Protein AF-A4JFM6-F1 (afdb_monomer)

Nearest PDB structures (foldseek):
  2ao9-assembly1_F  TM=6.126E-01  e=5.058E-01  Bacillus cereus ATCC 14579
  7xy5-assembly1_A  TM=4.234E-01  e=2.394E+00  Vibrio cholerae

Foldseek 3Di:
DDDDDPDDPPVVVVVVVVVVVVVVVVVVVVVVVVVVVVVVVVVVVVVLVVVLVLLLVVVVVVDDLVVSCVVVVHDSVVSVVSCVVDPVSVVSNVVSVVVVVPVPDPPVVPPPPDPDDDVVVVVVVLVVVLLVQLLVCLLLLDDLCVSCVVSVHDSVVLVVCCVVDVSSVVSNVNSVVVVVVVDDRPPDDDPDDDDDD

Sequence (197 aa):
MLGEGRSRRETALAAGVTLSLLDSAIVRDESLQAAARAGAERQTAERAQKRRAAIIDLVDAGLNIAEIAVRLDRQVSTIERWIADDRTLRAALRARHAKTTATGSRVERPPRRAPSGPKVDRVRALREACQSAAAEFLRQGLTRAQTARRVGVTPGTICKWIAERQDLRDAEIAGRALDSAGVPPPLGTSASGARRL

Radius of gyration: 41.44 Å; Cα contacts (8 Å, |Δi|>4): 93; chains: 1; bounding box: 119×41×104 Å

Secondary structure (DSSP, 8-state):
------SSSSSHHHHHHHHHHHHHHHHHHHHHHHHHHHHHHHHHHHHHHHHHHHHHHHHHTT--HHHHHHHTT--HHHHHHHHHH-HHHHHHHHHHHHHHHHHS------SS-----HHHHHHHHHHHHHHHHHHHHHHTT--HHHHHHHHTS-HHHHHHHHHH-HHHHHHHHHHHHHHHTT---------------

pLDDT: mean 74.72, std 17.95, range [39.91, 96.38]

Solvent-accessible surface area (backbone atoms only — not comparable to full-atom values): 11483 Å² total; per-residue (Å²): 144,85,90,83,89,85,89,79,75,75,72,62,63,64,58,58,56,53,54,57,53,51,56,55,48,53,56,50,50,54,52,51,52,50,51,51,50,53,49,52,51,49,53,54,50,51,52,48,50,54,52,50,52,57,51,51,56,42,47,73,73,65,51,51,68,64,56,49,17,63,75,68,75,46,57,50,70,56,52,53,48,53,37,68,77,28,71,65,54,46,48,52,54,49,51,47,53,50,46,52,61,62,68,41,62,86,63,66,77,62,75,76,74,67,83,67,62,77,69,53,55,51,56,49,51,53,51,51,52,44,48,53,53,41,29,52,36,16,46,66,39,44,50,63,63,56,33,13,61,76,63,71,50,54,47,66,56,48,54,50,47,40,73,76,31,68,70,40,40,54,18,41,54,51,4,51,56,43,51,74,68,69,57,76,68,84,84,77,69,87,84,73,82,84,88,76,134

Structure (mmCIF, N/CA/C/O backbone):
data_AF-A4JFM6-F1
#
_entry.id   AF-A4JFM6-F1
#
loop_
_atom_site.group_PDB
_atom_site.id
_atom_site.type_symbol
_atom_site.label_atom_id
_atom_site.label_alt_id
_atom_site.label_comp_id
_atom_site.label_asym_id
_atom_site.label_entity_id
_atom_site.label_seq_id
_atom_site.pdbx_PDB_ins_code
_atom_site.Cartn_x
_atom_site.Cartn_y
_atom_site.Cartn_z
_atom_site.occupancy
_atom_site.B_iso_or_equiv
_atom_site.auth_seq_id
_atom_site.auth_comp_id
_atom_site.auth_asym_id
_atom_site.auth_atom_id
_atom_site.pdbx_PDB_model_num
ATOM 1 N N . MET A 1 1 ? 89.021 18.202 -55.359 1.00 39.91 1 MET A N 1
ATOM 2 C CA . MET A 1 1 ? 88.034 18.636 -54.350 1.00 39.91 1 MET A CA 1
ATOM 3 C C . MET A 1 1 ? 86.640 18.267 -54.835 1.00 39.91 1 MET A C 1
ATOM 5 O O . MET A 1 1 ? 86.068 19.003 -55.621 1.00 39.91 1 MET A O 1
ATOM 9 N N . LEU A 1 2 ? 86.141 17.095 -54.446 1.00 45.06 2 LEU A N 1
ATOM 10 C CA . LEU A 1 2 ? 84.773 16.629 -54.697 1.00 45.06 2 LEU A CA 1
ATOM 11 C C . LEU A 1 2 ? 84.398 15.714 -53.527 1.00 45.06 2 LEU A C 1
ATOM 13 O O . LEU A 1 2 ? 85.195 14.835 -53.205 1.00 45.06 2 LEU A O 1
ATOM 17 N N . GLY A 1 3 ? 83.220 15.893 -52.921 1.00 42.53 3 GLY A N 1
ATOM 18 C CA . GLY A 1 3 ? 82.656 14.859 -52.048 1.00 42.53 3 GLY A CA 1
ATOM 19 C C . GLY A 1 3 ? 81.844 15.306 -50.833 1.00 42.53 3 GLY A C 1
ATOM 20 O O . GLY A 1 3 ? 82.023 14.727 -49.771 1.00 42.53 3 GLY A O 1
ATOM 21 N N . GLU A 1 4 ? 80.919 16.256 -50.965 1.00 54.19 4 GLU A N 1
ATOM 22 C CA . GLU A 1 4 ? 79.784 16.361 -50.036 1.00 54.19 4 GLU A CA 1
ATOM 23 C C . GLU A 1 4 ? 78.481 16.164 -50.816 1.00 54.19 4 GLU A C 1
ATOM 25 O O . GLU A 1 4 ? 78.343 16.675 -51.926 1.00 54.19 4 GLU A O 1
ATOM 30 N N . GLY A 1 5 ? 77.515 15.437 -50.241 1.00 54.81 5 GLY A N 1
ATOM 31 C CA . GLY A 1 5 ? 76.124 15.553 -50.695 1.00 54.81 5 GLY A CA 1
ATOM 32 C C . GLY A 1 5 ? 75.270 14.289 -50.798 1.00 54.81 5 GLY A C 1
ATOM 33 O O . GLY A 1 5 ? 74.320 14.294 -51.575 1.00 54.81 5 GLY A O 1
ATOM 34 N N . ARG A 1 6 ? 75.526 13.212 -50.046 1.00 53.41 6 ARG A N 1
ATOM 35 C CA . ARG A 1 6 ? 74.565 12.091 -49.954 1.00 53.41 6 ARG A CA 1
ATOM 36 C C . ARG A 1 6 ? 74.504 11.489 -48.554 1.00 53.41 6 ARG A C 1
ATOM 38 O O . ARG A 1 6 ? 75.070 10.430 -48.349 1.00 53.41 6 ARG A O 1
ATOM 45 N N . SER A 1 7 ? 73.842 12.141 -47.591 1.00 54.81 7 SER A N 1
ATOM 46 C CA . SER A 1 7 ? 73.368 11.426 -46.384 1.00 54.81 7 SER A CA 1
ATOM 47 C C . SER A 1 7 ? 72.417 12.234 -45.484 1.00 54.81 7 SER A C 1
ATOM 49 O O . SER A 1 7 ? 72.651 12.366 -44.288 1.00 54.81 7 SER A O 1
ATOM 51 N N . ARG A 1 8 ? 71.356 12.858 -46.023 1.00 51.34 8 ARG A N 1
ATOM 52 C CA . ARG A 1 8 ? 70.333 13.521 -45.169 1.00 51.34 8 ARG A CA 1
ATOM 53 C C . ARG A 1 8 ? 68.875 13.389 -45.627 1.00 51.34 8 ARG A C 1
ATOM 55 O O . ARG A 1 8 ? 68.004 13.976 -44.999 1.00 51.34 8 ARG A O 1
ATOM 62 N N . ARG A 1 9 ? 68.574 12.635 -46.693 1.00 47.03 9 ARG A N 1
ATOM 63 C CA . ARG A 1 9 ? 67.185 12.479 -47.183 1.00 47.03 9 ARG A CA 1
ATOM 64 C C . ARG A 1 9 ? 66.513 11.145 -46.841 1.00 47.03 9 ARG A C 1
ATOM 66 O O . ARG A 1 9 ? 65.303 11.058 -46.994 1.00 47.03 9 ARG A O 1
ATOM 73 N N . GLU A 1 10 ? 67.231 10.154 -46.312 1.00 46.84 10 GLU A N 1
ATOM 74 C CA . GLU A 1 10 ? 66.629 8.849 -45.973 1.00 46.84 10 GLU A CA 1
ATOM 75 C C . GLU A 1 10 ? 66.119 8.725 -44.531 1.00 46.84 10 GLU A C 1
ATOM 77 O O . GLU A 1 10 ? 65.278 7.876 -44.255 1.00 46.84 10 GLU A O 1
ATOM 82 N N . THR A 1 11 ? 66.519 9.600 -43.606 1.00 50.53 11 THR A N 1
ATOM 83 C CA . THR A 1 11 ? 66.062 9.521 -42.205 1.00 50.53 11 THR A CA 1
ATOM 84 C C . THR A 1 11 ? 64.741 10.246 -41.929 1.00 50.53 11 THR A C 1
ATOM 86 O O . THR A 1 11 ? 64.124 10.004 -40.896 1.00 50.53 11 THR A O 1
ATOM 89 N N . ALA A 1 12 ? 64.250 11.085 -42.849 1.00 46.56 12 ALA A N 1
ATOM 90 C CA . ALA A 1 12 ? 62.981 11.804 -42.672 1.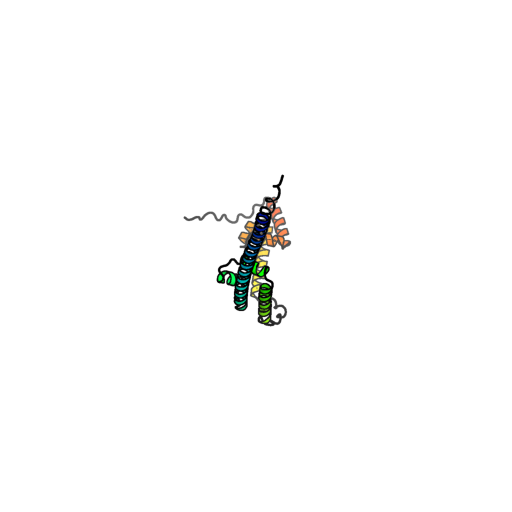00 46.56 12 ALA A CA 1
ATOM 91 C C . ALA A 1 12 ? 61.740 10.985 -43.089 1.00 46.56 12 ALA A C 1
ATOM 93 O O . ALA A 1 12 ? 60.643 11.243 -42.597 1.00 46.56 12 ALA A O 1
ATOM 94 N N . LEU A 1 13 ? 61.895 9.971 -43.949 1.00 49.50 13 LEU A N 1
ATOM 95 C CA . LEU A 1 13 ? 60.782 9.125 -44.406 1.00 49.50 13 LEU A CA 1
ATOM 96 C C . LEU A 1 13 ? 60.411 8.013 -43.409 1.00 49.50 13 LEU A C 1
ATOM 98 O O . LEU A 1 13 ? 59.273 7.557 -43.412 1.00 49.50 13 LEU A O 1
ATOM 102 N N . ALA A 1 14 ? 61.316 7.629 -42.503 1.00 51.91 14 ALA A N 1
ATOM 103 C CA . ALA A 1 14 ? 61.023 6.635 -41.466 1.00 51.91 14 ALA A CA 1
ATOM 104 C C . ALA A 1 14 ? 60.199 7.201 -40.288 1.00 51.91 14 ALA A C 1
ATOM 106 O O . ALA A 1 14 ? 59.444 6.462 -39.662 1.00 51.91 14 ALA A O 1
ATOM 107 N N . ALA A 1 15 ? 60.291 8.507 -40.002 1.00 51.72 15 ALA A N 1
ATOM 108 C CA . ALA A 1 15 ? 59.573 9.145 -38.890 1.00 51.72 15 ALA A CA 1
ATOM 109 C C . ALA A 1 15 ? 58.132 9.578 -39.240 1.00 51.72 15 ALA A C 1
ATOM 111 O O . ALA A 1 15 ? 57.271 9.626 -38.365 1.00 51.72 15 ALA A O 1
ATOM 112 N N . GLY A 1 16 ? 57.841 9.868 -40.516 1.00 48.59 16 GLY A N 1
ATOM 113 C CA . GLY A 1 16 ? 56.483 10.219 -40.964 1.00 48.59 16 GLY A CA 1
ATOM 114 C C . GLY A 1 16 ? 55.531 9.020 -41.051 1.00 48.59 16 GLY A C 1
ATOM 115 O O . GLY A 1 16 ? 54.330 9.158 -40.826 1.00 48.59 16 GLY A O 1
ATOM 116 N N . VAL A 1 17 ? 56.062 7.824 -41.325 1.00 50.81 17 VAL A N 1
ATOM 117 C CA . VAL A 1 17 ? 55.267 6.590 -41.446 1.00 50.81 17 VAL A CA 1
ATOM 118 C C . VAL A 1 17 ? 54.855 6.044 -40.074 1.00 50.81 17 VAL A C 1
ATOM 120 O O . VAL A 1 17 ? 53.752 5.521 -39.928 1.00 50.81 17 VAL A O 1
ATOM 123 N N . THR A 1 18 ? 55.678 6.219 -39.037 1.00 51.75 18 THR A N 1
ATOM 124 C CA . THR A 1 18 ? 55.358 5.741 -37.682 1.00 51.75 18 THR A CA 1
ATOM 125 C C . THR A 1 18 ? 54.292 6.591 -36.984 1.00 51.75 18 THR A C 1
ATOM 127 O O . THR A 1 18 ? 53.435 6.030 -36.305 1.00 51.75 18 THR A O 1
ATOM 130 N N . LEU A 1 19 ? 54.256 7.911 -37.209 1.00 49.66 19 LEU A N 1
ATOM 131 C CA . LEU A 1 19 ? 53.212 8.788 -36.653 1.00 49.66 19 LEU A CA 1
ATOM 132 C C . LEU A 1 19 ? 51.819 8.517 -37.250 1.00 49.66 19 LEU A C 1
ATOM 134 O O . LEU A 1 19 ? 50.838 8.497 -36.514 1.00 49.66 19 LEU A O 1
ATOM 138 N N . SER A 1 20 ? 51.722 8.222 -38.551 1.00 53.72 20 SER A N 1
ATOM 139 C CA . SER A 1 20 ? 50.433 7.925 -39.204 1.00 53.72 20 SER A CA 1
ATOM 140 C C . SER A 1 20 ? 49.845 6.558 -38.795 1.00 53.72 20 SER A C 1
ATOM 142 O O . SER A 1 20 ? 48.625 6.386 -38.723 1.00 53.72 20 SER A O 1
ATOM 144 N N . LEU A 1 21 ? 50.707 5.591 -38.455 1.00 53.09 21 LEU A N 1
ATOM 145 C CA . LEU A 1 21 ? 50.307 4.281 -37.924 1.00 53.09 21 LEU A CA 1
ATOM 146 C C . LEU A 1 21 ? 49.832 4.346 -36.462 1.00 53.09 21 LEU A C 1
ATOM 148 O O . LEU A 1 21 ? 48.896 3.631 -36.106 1.00 53.09 21 LEU A O 1
ATOM 152 N N . LEU A 1 22 ? 50.431 5.210 -35.635 1.00 52.88 22 LEU A N 1
ATOM 153 C CA . LEU A 1 22 ? 50.004 5.446 -34.248 1.00 52.88 22 LEU A CA 1
ATOM 154 C C . LEU A 1 22 ? 48.660 6.187 -34.176 1.00 52.88 22 LEU A C 1
ATOM 156 O O . LEU A 1 22 ? 47.790 5.780 -33.408 1.00 52.88 22 LEU A O 1
ATOM 160 N N . ASP A 1 23 ? 48.442 7.188 -35.030 1.00 53.84 23 ASP A N 1
ATOM 161 C CA . ASP A 1 23 ? 47.166 7.918 -35.108 1.00 53.84 23 ASP A CA 1
ATOM 162 C C . ASP A 1 23 ? 46.020 7.003 -35.597 1.00 53.84 23 ASP A C 1
ATOM 164 O O . ASP A 1 23 ? 44.920 6.981 -35.045 1.00 53.84 23 ASP A O 1
ATOM 168 N N . SER A 1 24 ? 46.316 6.104 -36.546 1.00 56.72 24 SER A N 1
ATOM 169 C CA . SER A 1 24 ? 45.372 5.065 -36.989 1.00 56.72 24 SER A CA 1
ATOM 170 C C . SER A 1 24 ? 45.060 4.010 -35.919 1.00 56.72 24 SER A C 1
ATOM 172 O O . SER A 1 24 ? 43.985 3.409 -35.950 1.00 56.72 24 SER A O 1
ATOM 174 N N . ALA A 1 25 ? 45.982 3.737 -34.991 1.00 58.88 25 ALA A N 1
ATOM 175 C CA . ALA A 1 25 ? 45.767 2.773 -33.912 1.00 58.88 25 ALA A CA 1
ATOM 176 C C . ALA A 1 25 ? 44.893 3.355 -32.788 1.00 58.88 25 ALA A C 1
ATOM 178 O O . ALA A 1 25 ? 44.013 2.657 -32.289 1.00 58.88 25 ALA A O 1
ATOM 179 N N . ILE A 1 26 ? 45.070 4.636 -32.454 1.00 60.69 26 ILE A N 1
ATOM 180 C CA . ILE A 1 26 ? 44.271 5.334 -31.433 1.00 60.69 26 ILE A CA 1
ATOM 181 C C . ILE A 1 26 ? 42.809 5.477 -31.889 1.00 60.69 26 ILE A C 1
ATOM 183 O O . ILE A 1 26 ? 41.894 5.135 -31.142 1.00 60.69 26 ILE A O 1
ATOM 187 N N . VAL A 1 27 ? 42.569 5.854 -33.151 1.00 62.03 27 VAL A N 1
ATOM 188 C CA . VAL A 1 27 ? 41.206 5.946 -33.718 1.00 62.03 27 VAL A CA 1
ATOM 189 C C . VAL A 1 27 ? 40.514 4.571 -33.791 1.00 62.03 27 VAL A C 1
ATOM 191 O O . VAL A 1 27 ? 39.292 4.455 -33.631 1.00 62.03 27 VAL A O 1
ATOM 194 N N . ARG A 1 28 ? 41.277 3.487 -33.997 1.00 61.06 28 ARG A N 1
ATOM 195 C CA . ARG A 1 28 ? 40.745 2.113 -33.949 1.00 61.06 28 ARG A CA 1
ATOM 196 C C . ARG A 1 28 ? 40.378 1.678 -32.530 1.00 61.06 28 ARG A C 1
ATOM 198 O O . ARG A 1 28 ? 39.375 0.993 -32.366 1.00 61.06 28 ARG A O 1
ATOM 205 N N . ASP A 1 29 ? 41.128 2.098 -31.518 1.00 63.72 29 ASP A N 1
ATOM 206 C CA . ASP A 1 29 ? 40.805 1.780 -30.125 1.00 63.72 29 ASP A CA 1
ATOM 207 C C . ASP A 1 29 ? 39.538 2.518 -29.653 1.00 63.72 29 ASP A C 1
ATOM 209 O O . ASP A 1 29 ? 38.623 1.899 -29.107 1.00 63.72 29 ASP A O 1
ATOM 213 N N . GLU A 1 30 ? 39.392 3.807 -29.980 1.00 69.25 30 GLU A N 1
ATOM 214 C CA . GLU A 1 30 ? 38.184 4.576 -29.640 1.00 69.25 30 GLU A CA 1
ATOM 215 C C . GLU A 1 30 ? 36.924 4.059 -30.349 1.00 69.25 30 GLU A C 1
ATOM 217 O O . GLU A 1 30 ? 35.849 3.998 -29.747 1.00 69.25 30 GLU A O 1
ATOM 222 N N . SER A 1 31 ? 37.040 3.627 -31.608 1.00 68.50 31 SER A N 1
ATOM 223 C CA . SER A 1 31 ? 35.912 3.039 -32.343 1.00 68.50 31 SER A CA 1
ATOM 224 C C . SER A 1 31 ? 35.502 1.666 -31.799 1.00 68.50 31 SER A C 1
ATOM 226 O O . SER A 1 31 ? 34.304 1.377 -31.721 1.00 68.50 31 SER A O 1
ATOM 228 N N . LEU A 1 32 ? 36.453 0.848 -31.332 1.00 69.75 32 LEU A N 1
ATOM 229 C CA . LEU A 1 32 ? 36.159 -0.408 -30.634 1.00 69.75 32 LEU A CA 1
ATOM 230 C C . LEU A 1 32 ? 35.505 -0.161 -29.265 1.00 69.75 32 LEU A C 1
ATOM 232 O O . LEU A 1 32 ? 34.518 -0.822 -28.927 1.00 69.75 32 LEU A O 1
ATOM 236 N N . GLN A 1 33 ? 35.981 0.826 -28.501 1.00 72.31 33 GLN A N 1
ATOM 237 C CA . GLN A 1 33 ? 35.369 1.207 -27.225 1.00 72.31 33 GLN A CA 1
ATOM 238 C C . GLN A 1 33 ? 33.958 1.793 -27.406 1.00 72.31 33 GLN A C 1
ATOM 240 O O . GLN A 1 33 ? 33.047 1.457 -26.644 1.00 72.31 33 GLN A O 1
ATOM 245 N N . ALA A 1 34 ? 33.738 2.624 -28.428 1.00 71.69 34 ALA A N 1
ATOM 246 C CA . ALA A 1 34 ? 32.421 3.166 -28.760 1.00 71.69 34 ALA A CA 1
ATOM 247 C C . ALA A 1 34 ? 31.442 2.060 -29.188 1.00 71.69 34 ALA A C 1
ATOM 249 O O . ALA A 1 34 ? 30.294 2.041 -28.738 1.00 71.69 34 ALA A O 1
ATOM 250 N N . ALA A 1 35 ? 31.900 1.091 -29.987 1.00 71.94 35 ALA A N 1
ATOM 251 C CA . ALA A 1 35 ? 31.100 -0.069 -30.371 1.00 71.94 35 ALA A CA 1
ATOM 252 C C . ALA A 1 35 ? 30.738 -0.952 -29.162 1.00 71.94 35 ALA A C 1
ATOM 254 O O . ALA A 1 35 ? 29.599 -1.412 -29.057 1.00 71.94 35 ALA A O 1
ATOM 255 N N . ALA A 1 36 ? 31.663 -1.139 -28.213 1.00 74.81 36 ALA A N 1
ATOM 256 C CA . ALA A 1 36 ? 31.406 -1.880 -26.979 1.00 74.81 36 ALA A CA 1
ATOM 257 C C . ALA A 1 36 ? 30.370 -1.178 -26.081 1.00 74.81 36 ALA A C 1
ATOM 259 O O . ALA A 1 36 ? 29.449 -1.830 -25.579 1.00 74.81 36 ALA A O 1
ATOM 260 N N . ARG A 1 37 ? 30.460 0.153 -25.929 1.00 77.25 37 ARG A N 1
ATOM 261 C CA . ARG A 1 37 ? 29.473 0.958 -25.183 1.00 77.25 37 ARG A CA 1
ATOM 262 C C . ARG A 1 37 ? 28.095 0.903 -25.840 1.00 77.25 37 ARG A C 1
ATOM 264 O O . ARG A 1 37 ? 27.120 0.572 -25.168 1.00 77.25 37 ARG A O 1
ATOM 271 N N . ALA A 1 38 ? 28.024 1.087 -27.158 1.00 77.38 38 ALA A N 1
ATOM 272 C CA . ALA A 1 38 ? 26.778 0.965 -27.913 1.00 77.38 38 ALA A CA 1
ATOM 273 C C . ALA A 1 38 ? 26.174 -0.450 -27.815 1.00 77.38 38 ALA A C 1
ATOM 275 O O . ALA A 1 38 ? 24.956 -0.610 -27.738 1.00 77.38 38 ALA A O 1
ATOM 276 N N . GLY A 1 39 ? 27.009 -1.492 -27.782 1.00 80.31 39 GLY A N 1
ATOM 277 C CA . GLY A 1 39 ? 26.576 -2.872 -27.555 1.00 80.31 39 GLY A CA 1
ATOM 278 C C . GLY A 1 39 ? 25.966 -3.082 -26.166 1.00 80.31 39 GLY A C 1
ATOM 279 O O . GLY A 1 39 ? 24.888 -3.668 -26.049 1.00 80.31 39 GLY A O 1
ATOM 280 N N . ALA A 1 40 ? 26.607 -2.564 -25.116 1.00 77.31 40 ALA A N 1
ATOM 281 C CA . ALA A 1 40 ? 26.098 -2.634 -23.746 1.00 77.31 40 ALA A CA 1
ATOM 282 C C . ALA A 1 40 ? 24.783 -1.850 -23.575 1.00 77.31 40 ALA A C 1
ATOM 284 O O . ALA A 1 40 ? 23.832 -2.333 -22.952 1.00 77.31 40 ALA A O 1
ATOM 285 N N . GLU A 1 41 ? 24.681 -0.672 -24.189 1.00 82.88 41 GLU A N 1
ATOM 286 C CA . GLU A 1 41 ? 23.457 0.133 -24.212 1.00 82.88 41 GLU A CA 1
ATOM 287 C C . GLU A 1 41 ? 22.312 -0.600 -24.922 1.00 82.88 41 GLU A C 1
ATOM 289 O O . GLU A 1 41 ? 21.206 -0.691 -24.387 1.00 82.88 41 GLU A O 1
ATOM 294 N N . ARG A 1 42 ? 22.579 -1.234 -26.070 1.00 83.25 42 ARG A N 1
ATOM 295 C CA . ARG A 1 42 ? 21.581 -2.060 -26.771 1.00 83.25 42 ARG A CA 1
ATOM 296 C C . ARG A 1 42 ? 21.103 -3.229 -25.916 1.00 83.25 42 ARG A C 1
ATOM 298 O O . ARG A 1 42 ? 19.900 -3.458 -25.824 1.00 83.25 42 ARG A O 1
ATOM 305 N N . GLN A 1 43 ? 22.010 -3.929 -25.235 1.00 82.75 43 GLN A N 1
ATOM 306 C CA . GLN A 1 43 ? 21.637 -5.042 -24.356 1.00 82.75 43 GLN A CA 1
ATOM 307 C C . GLN A 1 43 ? 20.810 -4.585 -23.147 1.00 82.75 43 GLN A C 1
ATOM 309 O O . GLN A 1 43 ? 19.862 -5.261 -22.741 1.00 82.75 43 GLN A O 1
ATOM 314 N N . THR A 1 44 ? 21.146 -3.443 -22.544 1.00 84.62 44 THR A N 1
ATOM 315 C CA . THR A 1 44 ? 20.375 -2.903 -21.412 1.00 84.62 44 THR A CA 1
ATOM 316 C C . THR A 1 44 ? 18.987 -2.432 -21.845 1.00 84.62 44 THR A C 1
ATOM 318 O O . THR A 1 44 ? 18.016 -2.716 -21.132 1.00 84.62 44 THR A O 1
ATOM 321 N N . ALA A 1 45 ? 18.872 -1.815 -23.025 1.00 84.19 45 ALA A N 1
ATOM 322 C CA . ALA A 1 45 ? 17.607 -1.430 -23.643 1.00 84.19 45 ALA A CA 1
ATOM 323 C C . ALA A 1 45 ? 16.742 -2.650 -23.990 1.00 84.19 45 ALA A C 1
ATOM 325 O O . ALA A 1 45 ? 15.568 -2.688 -23.626 1.00 84.19 45 ALA A O 1
ATOM 326 N N . GLU A 1 46 ? 17.323 -3.690 -24.591 1.00 90.81 46 GLU A N 1
ATOM 327 C CA . GLU A 1 46 ? 16.612 -4.930 -24.918 1.00 90.81 46 GLU A CA 1
ATOM 328 C C . GLU A 1 46 ? 16.079 -5.613 -23.650 1.00 90.81 46 GLU A C 1
ATOM 330 O O . GLU A 1 46 ? 14.911 -5.999 -23.570 1.00 90.81 46 GLU A O 1
ATOM 335 N N . ARG A 1 47 ? 16.906 -5.709 -22.600 1.00 88.75 47 ARG A N 1
ATOM 336 C CA . ARG A 1 47 ? 16.465 -6.245 -21.305 1.00 88.75 47 ARG A CA 1
ATOM 337 C C . ARG A 1 47 ? 15.369 -5.379 -20.684 1.00 88.75 47 ARG A C 1
ATOM 339 O O . ARG A 1 47 ? 14.459 -5.920 -20.063 1.00 88.75 47 ARG A O 1
ATOM 346 N N . ALA A 1 48 ? 15.438 -4.054 -20.828 1.00 86.00 48 ALA A N 1
ATOM 347 C CA . ALA A 1 48 ? 14.382 -3.158 -20.366 1.00 86.00 48 ALA A CA 1
ATOM 348 C C . ALA A 1 48 ? 13.081 -3.391 -21.137 1.00 86.00 48 ALA A C 1
ATOM 350 O O . ALA A 1 48 ? 12.035 -3.508 -20.510 1.00 86.00 48 ALA A O 1
ATOM 351 N N . GLN A 1 49 ? 13.147 -3.547 -22.457 1.00 88.25 49 GLN A N 1
ATOM 352 C CA . GLN A 1 49 ? 11.992 -3.834 -23.301 1.00 88.25 49 GLN A CA 1
ATOM 353 C C . GLN A 1 49 ? 11.336 -5.172 -22.942 1.00 88.25 49 GLN A C 1
ATOM 355 O O . GLN A 1 49 ? 10.125 -5.213 -22.738 1.00 88.25 49 GLN A O 1
ATOM 360 N N . LYS A 1 50 ? 12.124 -6.240 -22.759 1.00 92.56 50 LYS A N 1
ATOM 361 C CA . LYS A 1 50 ? 11.613 -7.549 -22.308 1.00 92.56 50 LYS A CA 1
ATOM 362 C C . LYS A 1 50 ? 10.928 -7.459 -20.943 1.00 92.56 50 LYS A C 1
ATOM 364 O O . LYS A 1 50 ? 9.846 -8.006 -20.762 1.00 92.56 50 LYS A O 1
ATOM 369 N N . ARG A 1 51 ? 11.526 -6.730 -19.991 1.00 91.31 51 ARG A N 1
ATOM 370 C CA . ARG A 1 51 ? 10.914 -6.491 -18.670 1.00 91.31 51 ARG A CA 1
ATOM 371 C C . ARG A 1 51 ? 9.593 -5.732 -18.781 1.00 91.31 51 ARG A C 1
ATOM 373 O O . ARG A 1 51 ? 8.639 -6.088 -18.103 1.00 91.31 51 ARG A O 1
ATOM 380 N N . ARG A 1 52 ? 9.537 -4.701 -19.626 1.00 89.25 52 ARG A N 1
ATOM 381 C CA . ARG A 1 52 ? 8.327 -3.898 -19.848 1.00 89.25 52 ARG A CA 1
ATOM 382 C C . ARG A 1 52 ? 7.199 -4.750 -20.419 1.00 89.25 52 ARG A C 1
ATOM 384 O O . ARG A 1 52 ? 6.113 -4.729 -19.856 1.00 89.25 52 ARG A O 1
ATOM 391 N N . ALA A 1 53 ? 7.479 -5.534 -21.461 1.00 91.69 53 ALA A N 1
ATOM 392 C CA . ALA A 1 53 ? 6.505 -6.446 -22.061 1.00 91.69 53 ALA A CA 1
ATOM 393 C C . ALA A 1 53 ? 5.929 -7.420 -21.020 1.00 91.69 53 ALA A C 1
ATOM 395 O O . ALA A 1 53 ? 4.718 -7.470 -20.841 1.00 91.69 53 ALA A O 1
ATOM 396 N N . ALA A 1 54 ? 6.790 -8.071 -20.229 1.00 93.31 54 ALA A N 1
ATOM 397 C CA . ALA A 1 54 ? 6.347 -8.999 -19.189 1.00 93.31 54 ALA A CA 1
ATOM 398 C C . ALA A 1 54 ? 5.437 -8.344 -18.132 1.00 93.31 54 ALA A C 1
ATOM 400 O O . ALA A 1 54 ? 4.489 -8.964 -17.660 1.00 93.31 54 ALA A O 1
ATOM 401 N N . ILE A 1 55 ? 5.706 -7.092 -17.742 1.00 92.56 55 ILE A N 1
ATOM 402 C CA . ILE A 1 55 ? 4.850 -6.373 -16.787 1.00 92.56 55 ILE A CA 1
ATOM 403 C C . ILE A 1 55 ? 3.507 -6.013 -17.429 1.00 92.56 55 ILE A C 1
ATOM 405 O O . ILE A 1 55 ? 2.484 -6.158 -16.767 1.00 92.56 55 ILE A O 1
ATOM 409 N N . ILE A 1 56 ? 3.496 -5.563 -18.688 1.00 92.44 56 ILE A N 1
ATOM 410 C CA . ILE A 1 56 ? 2.258 -5.236 -19.414 1.00 92.44 56 ILE A CA 1
ATOM 411 C C . ILE A 1 56 ? 1.363 -6.472 -19.509 1.00 92.44 56 ILE A C 1
ATOM 413 O O . ILE A 1 56 ? 0.206 -6.390 -19.108 1.00 92.44 56 ILE A O 1
ATOM 417 N N . ASP A 1 57 ? 1.914 -7.621 -19.904 1.00 93.50 57 ASP A N 1
ATOM 418 C CA . ASP A 1 57 ? 1.160 -8.874 -20.011 1.00 93.50 57 ASP A CA 1
ATOM 419 C C . ASP A 1 57 ? 0.504 -9.266 -18.673 1.00 93.50 57 ASP A C 1
ATOM 421 O O . ASP A 1 57 ? -0.657 -9.674 -18.627 1.00 93.50 57 ASP A O 1
ATOM 425 N N . LEU A 1 58 ? 1.219 -9.101 -17.552 1.00 94.19 58 LEU A N 1
ATOM 426 C CA . LEU A 1 58 ? 0.685 -9.403 -16.218 1.00 94.19 58 LEU A CA 1
ATOM 427 C C . LEU A 1 58 ? -0.360 -8.376 -15.749 1.00 94.19 58 LEU A C 1
ATOM 429 O O . LEU A 1 58 ? -1.315 -8.736 -15.056 1.00 94.19 58 LEU A O 1
ATOM 433 N N . VAL A 1 59 ? -0.203 -7.104 -16.122 1.00 92.00 59 VAL A N 1
ATOM 434 C CA . VAL A 1 59 ? -1.212 -6.065 -15.872 1.00 92.00 59 VAL A CA 1
ATOM 435 C C . VAL A 1 59 ? -2.481 -6.364 -16.670 1.00 92.00 59 VAL A C 1
ATOM 437 O O . VAL A 1 59 ? -3.574 -6.288 -16.107 1.00 92.00 59 VAL A O 1
ATOM 440 N N . ASP A 1 60 ? -2.352 -6.761 -17.935 1.00 89.19 60 ASP A N 1
ATOM 441 C CA . ASP A 1 60 ? -3.475 -7.136 -18.797 1.00 89.19 60 ASP A CA 1
ATOM 442 C C . ASP A 1 60 ? -4.177 -8.411 -18.312 1.00 89.19 60 ASP A C 1
ATOM 444 O O . ASP A 1 60 ? -5.408 -8.484 -18.348 1.00 89.19 60 ASP A O 1
ATOM 448 N N . ALA A 1 61 ? -3.428 -9.359 -17.738 1.00 88.75 61 ALA A N 1
ATOM 449 C CA . ALA A 1 61 ? -3.967 -10.515 -17.015 1.00 88.75 61 ALA A CA 1
ATOM 450 C C . ALA A 1 61 ? -4.692 -10.142 -15.705 1.00 88.75 61 ALA A C 1
ATOM 452 O O . ALA A 1 61 ? -5.322 -10.987 -15.072 1.00 88.75 61 ALA A O 1
ATOM 453 N N . GLY A 1 62 ? -4.639 -8.873 -15.297 1.00 88.94 62 GLY A N 1
ATOM 454 C CA . GLY A 1 62 ? -5.397 -8.358 -14.168 1.00 88.94 62 GLY A CA 1
ATOM 455 C C . GLY A 1 62 ? -4.711 -8.525 -12.818 1.00 88.94 62 GLY A C 1
ATOM 456 O O . GLY A 1 62 ? -5.391 -8.381 -11.802 1.00 88.94 62 GLY A O 1
ATOM 457 N N . LEU A 1 63 ? -3.400 -8.766 -12.778 1.00 91.12 63 LEU A N 1
ATOM 458 C CA . LEU A 1 63 ? -2.667 -8.860 -11.519 1.00 91.12 63 LEU A CA 1
ATOM 459 C C . LEU A 1 63 ? -2.442 -7.472 -10.903 1.00 91.12 63 LEU A C 1
ATOM 461 O O . LEU A 1 63 ? -2.344 -6.444 -11.584 1.00 91.12 63 LEU A O 1
ATOM 465 N N . ASN A 1 64 ? -2.385 -7.427 -9.577 1.00 92.81 64 ASN A N 1
ATOM 466 C CA . ASN A 1 64 ? -1.961 -6.253 -8.827 1.00 92.81 64 ASN A CA 1
ATOM 467 C C . ASN A 1 64 ? -0.422 -6.181 -8.725 1.00 92.81 64 ASN A C 1
ATOM 469 O O . ASN A 1 64 ? 0.287 -7.142 -9.009 1.00 92.81 64 ASN A O 1
ATOM 473 N N . ILE A 1 65 ? 0.112 -5.026 -8.317 1.00 91.69 65 ILE A N 1
ATOM 474 C CA . ILE A 1 65 ? 1.567 -4.786 -8.275 1.00 91.69 65 ILE A CA 1
ATOM 475 C C . ILE A 1 65 ? 2.287 -5.785 -7.349 1.00 91.69 65 ILE A C 1
ATOM 477 O O . ILE A 1 65 ? 3.386 -6.230 -7.676 1.00 91.69 65 ILE A O 1
ATOM 481 N N . ALA A 1 66 ? 1.673 -6.178 -6.229 1.00 92.19 66 ALA A N 1
ATOM 482 C CA . ALA A 1 66 ? 2.256 -7.148 -5.303 1.00 92.19 66 ALA A CA 1
ATOM 483 C C . ALA A 1 66 ? 2.309 -8.561 -5.909 1.00 92.19 66 ALA A C 1
ATOM 485 O O . ALA A 1 66 ? 3.316 -9.250 -5.784 1.00 92.19 66 ALA A O 1
ATOM 486 N N . GLU A 1 67 ? 1.268 -8.971 -6.630 1.00 92.81 67 GLU A N 1
ATOM 487 C CA . GLU A 1 67 ? 1.226 -10.250 -7.348 1.00 92.81 67 GLU A CA 1
ATOM 488 C C . GLU A 1 67 ? 2.238 -10.284 -8.499 1.00 92.81 67 GLU A C 1
ATOM 490 O O . GLU A 1 67 ? 2.925 -11.287 -8.688 1.00 92.81 67 GLU A O 1
ATOM 495 N N . ILE A 1 68 ? 2.391 -9.175 -9.232 1.00 94.19 68 ILE A N 1
ATOM 496 C CA . ILE A 1 68 ? 3.422 -9.025 -10.271 1.00 94.19 68 ILE A CA 1
ATOM 497 C C . ILE A 1 68 ? 4.819 -9.172 -9.660 1.00 94.19 68 ILE A C 1
ATOM 499 O O . ILE A 1 68 ? 5.667 -9.868 -10.217 1.00 94.19 68 ILE A O 1
ATOM 503 N N . ALA A 1 69 ? 5.056 -8.545 -8.505 1.00 95.12 69 ALA A N 1
ATOM 504 C CA . ALA A 1 69 ? 6.324 -8.623 -7.790 1.00 95.12 69 ALA A CA 1
ATOM 505 C C . ALA A 1 69 ? 6.661 -10.071 -7.389 1.00 95.12 69 ALA A C 1
ATOM 507 O O . ALA A 1 69 ? 7.761 -10.542 -7.676 1.00 95.12 69 ALA A O 1
ATOM 508 N N . VAL A 1 70 ? 5.689 -10.805 -6.834 1.00 96.38 70 VAL A N 1
ATOM 509 C CA . VAL A 1 70 ? 5.833 -12.237 -6.518 1.00 96.38 70 VAL A CA 1
ATOM 510 C C . VAL A 1 70 ? 6.102 -13.057 -7.782 1.00 96.38 70 VAL A C 1
ATOM 512 O O . VAL A 1 70 ? 6.999 -13.895 -7.796 1.00 96.38 70 VAL A O 1
ATOM 515 N N . ARG A 1 71 ? 5.372 -12.805 -8.874 1.00 95.81 71 ARG A N 1
ATOM 516 C CA . ARG A 1 71 ? 5.489 -13.593 -10.110 1.00 95.81 71 ARG A CA 1
ATOM 517 C C . ARG A 1 71 ? 6.826 -13.405 -10.827 1.00 95.81 71 ARG A C 1
ATOM 519 O O . ARG A 1 71 ? 7.294 -14.341 -11.473 1.00 95.81 71 ARG A O 1
ATOM 526 N N . LEU A 1 72 ? 7.405 -12.209 -10.729 1.00 94.19 72 LEU A N 1
ATOM 527 C CA . LEU A 1 72 ? 8.697 -11.858 -11.319 1.00 94.19 72 LEU A CA 1
ATOM 528 C C . LEU A 1 72 ? 9.884 -12.087 -10.371 1.00 94.19 72 LEU A C 1
ATOM 530 O O . LEU A 1 72 ? 11.013 -11.812 -10.774 1.00 94.19 72 LEU A O 1
ATOM 534 N N . ASP A 1 73 ? 9.643 -12.566 -9.146 1.00 95.75 73 ASP A N 1
ATOM 535 C CA . ASP A 1 73 ? 10.649 -12.703 -8.086 1.00 95.75 73 ASP A CA 1
ATOM 536 C C . ASP A 1 73 ? 11.427 -11.392 -7.849 1.00 95.75 73 ASP A C 1
ATOM 538 O O . ASP A 1 73 ? 12.657 -11.294 -7.944 1.00 95.75 73 ASP A O 1
ATOM 542 N N . ARG A 1 74 ? 10.682 -10.302 -7.639 1.00 96.19 74 ARG A N 1
ATOM 543 C CA . ARG A 1 74 ? 11.231 -8.957 -7.420 1.00 96.19 74 ARG A CA 1
ATOM 544 C C . ARG A 1 74 ? 10.528 -8.256 -6.272 1.00 96.19 74 ARG A C 1
ATOM 546 O O . ARG A 1 74 ? 9.390 -8.549 -5.933 1.00 96.19 74 ARG A O 1
ATOM 553 N N . GLN A 1 75 ? 11.211 -7.277 -5.685 1.00 96.31 75 GLN A N 1
ATOM 554 C CA . GLN A 1 75 ? 10.615 -6.428 -4.658 1.00 96.31 75 GLN A CA 1
ATOM 555 C C . GLN A 1 75 ? 9.583 -5.475 -5.269 1.00 96.31 75 GLN A C 1
ATOM 557 O O . GLN A 1 75 ? 9.805 -4.921 -6.348 1.00 96.31 75 GLN A O 1
ATOM 562 N N . VAL A 1 76 ? 8.499 -5.216 -4.533 1.00 95.38 76 VAL A N 1
ATOM 563 C CA . VAL A 1 76 ? 7.432 -4.278 -4.929 1.00 95.38 76 VAL A CA 1
ATOM 564 C C . VAL A 1 76 ? 8.001 -2.900 -5.275 1.00 95.38 76 VAL A C 1
ATOM 566 O O . VAL A 1 76 ? 7.703 -2.369 -6.339 1.00 95.38 76 VAL A O 1
ATOM 569 N N . SER A 1 77 ? 8.921 -2.386 -4.456 1.00 95.81 77 SER A N 1
ATOM 570 C CA . SER A 1 77 ? 9.610 -1.106 -4.682 1.00 95.81 77 SER A CA 1
ATOM 571 C C . SER A 1 77 ? 10.364 -1.048 -6.016 1.00 95.81 77 SER A C 1
ATOM 573 O O . SER A 1 77 ? 10.453 0.002 -6.650 1.00 95.81 77 SER A O 1
ATOM 575 N N . THR A 1 78 ? 10.898 -2.181 -6.480 1.00 95.44 78 THR A N 1
ATOM 576 C CA . THR A 1 78 ? 11.592 -2.266 -7.772 1.00 95.44 78 THR A CA 1
ATOM 577 C C . THR A 1 78 ? 10.602 -2.173 -8.926 1.00 95.44 78 THR A C 1
ATOM 579 O O . THR A 1 78 ? 10.870 -1.471 -9.899 1.00 95.44 78 THR A O 1
ATOM 582 N N . ILE A 1 79 ? 9.450 -2.839 -8.806 1.00 94.50 79 ILE A N 1
ATOM 583 C CA . ILE A 1 79 ? 8.375 -2.767 -9.799 1.00 94.50 79 ILE A CA 1
ATOM 584 C C . ILE A 1 79 ? 7.795 -1.349 -9.848 1.00 94.50 79 ILE A C 1
ATOM 586 O O . ILE A 1 79 ? 7.649 -0.790 -10.932 1.00 94.50 79 ILE A O 1
ATOM 590 N N . GLU A 1 80 ? 7.546 -0.731 -8.692 1.00 93.62 80 GLU A N 1
ATOM 591 C CA . GLU A 1 80 ? 7.094 0.661 -8.594 1.00 93.62 80 GLU A CA 1
ATOM 592 C C . GLU A 1 80 ? 8.087 1.629 -9.230 1.00 93.62 80 GLU A C 1
ATOM 594 O O . GLU A 1 80 ? 7.680 2.494 -10.004 1.00 93.62 80 GLU A O 1
ATOM 599 N N . ARG A 1 81 ? 9.390 1.452 -8.978 1.00 94.94 81 ARG A N 1
ATOM 600 C CA . AR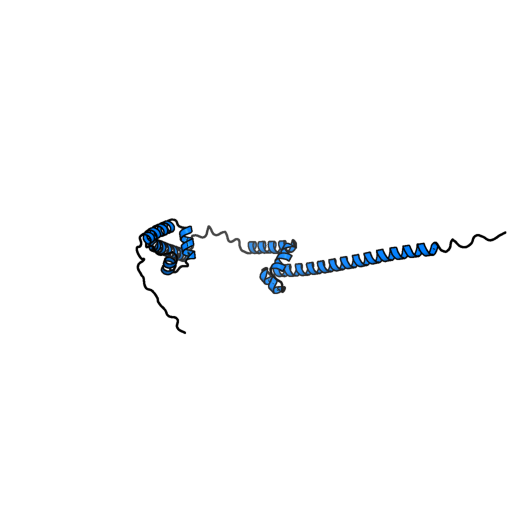G A 1 81 ? 10.430 2.254 -9.630 1.00 94.94 81 ARG A CA 1
ATOM 601 C C . ARG A 1 81 ? 10.411 2.075 -11.147 1.00 94.94 81 ARG A C 1
ATOM 603 O O . ARG A 1 81 ? 10.429 3.063 -11.866 1.00 94.94 81 ARG A O 1
ATOM 610 N N . TRP A 1 82 ? 10.308 0.846 -11.657 1.00 93.19 82 TRP A N 1
ATOM 611 C CA . TRP A 1 82 ? 10.219 0.607 -13.105 1.00 93.19 82 TRP A CA 1
ATOM 612 C C . TRP A 1 82 ? 8.971 1.230 -13.736 1.00 93.19 82 TRP A C 1
ATOM 614 O O . TRP A 1 82 ? 9.053 1.792 -14.826 1.00 93.19 82 TRP A O 1
ATOM 624 N N . ILE A 1 83 ? 7.830 1.175 -13.047 1.00 92.00 83 ILE A N 1
ATOM 625 C CA . ILE A 1 83 ? 6.602 1.862 -13.462 1.00 92.00 83 ILE A CA 1
ATOM 626 C C . ILE A 1 83 ? 6.796 3.381 -13.403 1.00 92.00 83 ILE A C 1
ATOM 628 O O . ILE A 1 83 ? 6.293 4.107 -14.257 1.00 92.00 83 ILE A O 1
ATOM 632 N N . ALA A 1 84 ? 7.517 3.899 -12.410 1.00 90.88 84 ALA A N 1
ATOM 633 C CA . ALA A 1 84 ? 7.822 5.316 -12.335 1.00 90.88 84 ALA A CA 1
ATOM 634 C C . ALA A 1 84 ? 8.708 5.744 -13.518 1.00 90.88 84 ALA A C 1
ATOM 636 O O . ALA A 1 84 ? 8.404 6.742 -14.163 1.00 90.88 84 ALA A O 1
ATOM 637 N N . ASP A 1 85 ? 9.730 4.981 -13.868 1.00 89.94 85 ASP A N 1
ATOM 638 C CA . ASP A 1 85 ? 10.661 5.359 -14.933 1.00 89.94 85 ASP A CA 1
ATOM 639 C C . ASP A 1 85 ? 10.062 5.199 -16.345 1.00 89.94 85 ASP A C 1
ATOM 641 O O . ASP A 1 85 ? 10.542 5.815 -17.299 1.00 89.94 85 ASP A O 1
ATOM 645 N N . ASP A 1 86 ? 8.990 4.413 -16.505 1.00 89.81 86 ASP A N 1
ATOM 646 C CA . ASP A 1 86 ? 8.387 4.123 -17.808 1.00 89.81 86 ASP A CA 1
ATOM 647 C C . ASP A 1 86 ? 6.951 4.653 -17.980 1.00 89.81 86 ASP A C 1
ATOM 649 O O . ASP A 1 86 ? 5.975 4.156 -17.409 1.00 89.81 86 ASP A O 1
ATOM 653 N N . ARG A 1 87 ? 6.795 5.624 -18.891 1.00 87.81 87 ARG A N 1
ATOM 654 C CA . ARG A 1 87 ? 5.499 6.207 -19.276 1.00 87.81 87 ARG A CA 1
ATOM 655 C C . ARG A 1 87 ? 4.504 5.176 -19.826 1.00 87.81 87 ARG A C 1
ATOM 657 O O . ARG A 1 87 ? 3.303 5.349 -19.617 1.00 87.81 87 ARG A O 1
ATOM 664 N N . THR A 1 88 ? 4.969 4.136 -20.514 1.00 86.69 88 THR A N 1
ATOM 665 C CA . THR A 1 88 ? 4.109 3.105 -21.121 1.00 86.69 88 THR A CA 1
ATOM 666 C C . THR A 1 88 ? 3.476 2.206 -20.061 1.00 86.69 88 THR A C 1
ATOM 668 O O . THR A 1 88 ? 2.264 2.003 -20.087 1.00 86.69 88 THR A O 1
ATOM 671 N N . LEU A 1 89 ? 4.245 1.790 -19.048 1.00 86.56 89 LEU A N 1
ATOM 672 C CA . LEU A 1 89 ? 3.739 1.033 -17.898 1.00 86.56 89 LEU A CA 1
ATOM 673 C C . LEU A 1 89 ? 2.702 1.835 -17.104 1.00 86.56 89 LEU A C 1
ATOM 675 O O . LEU A 1 89 ? 1.649 1.307 -16.741 1.00 86.56 89 LEU A O 1
ATOM 679 N N . ARG A 1 90 ? 2.940 3.139 -16.896 1.00 88.81 90 ARG A N 1
ATOM 680 C CA . ARG A 1 90 ? 1.936 4.024 -16.275 1.00 88.81 90 ARG A CA 1
ATOM 681 C C . ARG A 1 90 ? 0.660 4.115 -17.105 1.00 88.81 90 ARG A C 1
ATOM 683 O O . ARG A 1 90 ? -0.429 4.143 -16.536 1.00 88.81 90 ARG A O 1
ATOM 690 N N . ALA A 1 91 ? 0.781 4.211 -18.428 1.00 86.38 91 ALA A N 1
ATOM 691 C CA . ALA A 1 91 ? -0.370 4.279 -19.320 1.00 86.38 91 ALA A CA 1
ATOM 692 C C . ALA A 1 91 ? -1.181 2.974 -19.289 1.00 86.38 91 ALA A C 1
ATOM 694 O O . ALA A 1 91 ? -2.399 3.045 -19.148 1.00 86.38 91 ALA A O 1
ATOM 695 N N . ALA A 1 92 ? -0.522 1.812 -19.317 1.00 84.88 92 ALA A N 1
ATOM 696 C CA . ALA A 1 92 ? -1.167 0.502 -19.213 1.00 84.88 92 ALA A CA 1
ATOM 697 C C . ALA A 1 92 ? -1.922 0.336 -17.883 1.00 84.88 92 ALA A C 1
ATOM 699 O O . ALA A 1 92 ? -3.106 0.001 -17.872 1.00 84.88 92 ALA A O 1
ATOM 700 N N . LEU A 1 93 ? -1.292 0.681 -16.754 1.00 85.31 93 LEU A N 1
ATOM 701 C CA . LEU A 1 93 ? -1.953 0.643 -15.444 1.00 85.31 93 LEU A CA 1
ATOM 702 C C . LEU A 1 93 ? -3.148 1.599 -15.366 1.00 85.31 93 LEU A C 1
ATOM 704 O O . LEU A 1 93 ? -4.194 1.230 -14.836 1.00 85.31 93 LEU A O 1
ATOM 708 N N . ARG A 1 94 ? -3.039 2.811 -15.925 1.00 86.25 94 ARG A N 1
ATOM 709 C CA . ARG A 1 94 ? -4.167 3.756 -16.001 1.00 86.25 94 ARG A CA 1
ATOM 710 C C . ARG A 1 94 ? -5.292 3.244 -16.891 1.00 86.25 94 ARG A C 1
ATOM 712 O O . ARG A 1 94 ? -6.448 3.367 -16.503 1.00 86.25 94 ARG A O 1
ATOM 719 N N . ALA A 1 95 ? -4.970 2.665 -18.045 1.00 83.88 95 ALA A N 1
ATOM 720 C CA . ALA A 1 95 ? -5.949 2.066 -18.946 1.00 83.88 95 ALA A CA 1
ATOM 721 C C . ALA A 1 95 ? -6.681 0.906 -18.263 1.00 83.88 95 ALA A C 1
ATOM 723 O O . ALA A 1 95 ? -7.903 0.811 -18.351 1.00 83.88 95 ALA A O 1
ATOM 724 N N . ARG A 1 96 ? -5.965 0.086 -17.488 1.00 81.75 96 ARG A N 1
ATOM 725 C CA . ARG A 1 96 ? -6.578 -0.943 -16.649 1.00 81.75 96 ARG A CA 1
ATOM 726 C C . ARG A 1 96 ? -7.463 -0.343 -15.566 1.00 81.75 96 ARG A C 1
ATOM 728 O O . ARG A 1 96 ? -8.596 -0.786 -15.430 1.00 81.75 96 ARG A O 1
ATOM 735 N N . HIS A 1 97 ? -6.994 0.653 -14.816 1.00 79.81 97 HIS A N 1
ATOM 736 C CA . HIS A 1 97 ? -7.820 1.312 -13.802 1.00 79.81 97 HIS A CA 1
ATOM 737 C C . HIS A 1 97 ? -9.097 1.896 -14.423 1.00 79.81 97 HIS A C 1
ATOM 739 O O . HIS A 1 97 ? -10.186 1.666 -13.897 1.00 79.81 97 HIS A O 1
ATOM 745 N N . ALA A 1 98 ? -8.987 2.528 -15.593 1.00 78.88 98 ALA A N 1
ATOM 746 C CA . ALA A 1 98 ? -10.125 2.995 -16.377 1.00 78.88 98 ALA A CA 1
ATOM 747 C C . ALA A 1 98 ? -11.053 1.838 -16.792 1.00 78.88 98 ALA A C 1
ATOM 749 O O . ALA A 1 98 ? -12.270 1.943 -16.652 1.00 78.88 98 ALA A O 1
ATOM 750 N N . LYS A 1 99 ? -10.501 0.696 -17.222 1.00 72.19 99 LYS A N 1
ATOM 751 C CA . LYS A 1 99 ? -11.260 -0.515 -17.569 1.00 72.19 99 LYS A CA 1
ATOM 752 C C . LYS A 1 99 ? -11.950 -1.131 -16.353 1.00 72.19 99 LYS A C 1
ATOM 754 O O . LYS A 1 99 ? -13.097 -1.548 -16.472 1.00 72.19 99 LYS A O 1
ATOM 759 N N . THR A 1 100 ? -11.322 -1.131 -15.177 1.00 65.81 100 THR A N 1
ATOM 760 C CA . THR A 1 100 ? -11.959 -1.566 -13.924 1.00 65.81 100 THR A CA 1
ATOM 761 C C . THR A 1 100 ? -13.050 -0.599 -13.474 1.00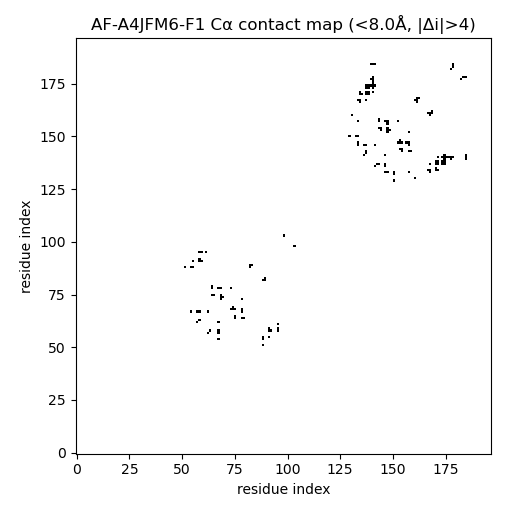 65.81 100 THR A C 1
ATOM 763 O O . THR A 1 100 ? -14.057 -1.051 -12.946 1.00 65.81 100 THR A O 1
ATOM 766 N N . THR A 1 101 ? -12.918 0.705 -13.745 1.00 60.88 101 THR A N 1
ATOM 767 C CA . THR A 1 101 ? -13.986 1.685 -13.477 1.00 60.88 101 THR A CA 1
ATOM 768 C C . THR A 1 101 ? -15.089 1.701 -14.535 1.00 60.88 101 THR A C 1
ATOM 770 O O . THR A 1 101 ? -16.163 2.216 -14.261 1.00 60.88 101 THR A O 1
ATOM 773 N N . ALA A 1 102 ? -14.828 1.166 -15.732 1.00 59.50 102 ALA A N 1
ATOM 774 C CA . ALA A 1 102 ? -15.805 1.044 -16.816 1.00 59.50 102 ALA A CA 1
ATOM 775 C C . ALA A 1 102 ? -16.539 -0.312 -16.806 1.00 59.50 102 ALA A C 1
ATOM 777 O O . ALA A 1 102 ? -17.694 -0.388 -17.209 1.00 59.50 102 ALA A O 1
ATOM 778 N N . THR A 1 103 ? -15.868 -1.376 -16.346 1.00 53.22 103 THR A N 1
ATOM 779 C CA . THR A 1 103 ? -16.420 -2.740 -16.204 1.00 53.22 103 THR A CA 1
ATOM 780 C C . THR A 1 103 ? -17.020 -2.960 -14.818 1.00 53.22 103 THR A C 1
ATOM 782 O O . THR A 1 103 ? -17.974 -3.718 -14.665 1.00 53.22 103 THR A O 1
ATOM 785 N N . GLY A 1 104 ? -16.515 -2.256 -13.801 1.00 46.22 104 GLY A N 1
ATOM 786 C CA . GLY A 1 104 ? -17.336 -1.917 -12.654 1.00 46.22 104 GLY A CA 1
ATOM 787 C C . GLY A 1 104 ? -18.462 -1.060 -13.195 1.00 46.22 104 GLY A C 1
ATOM 788 O O . GLY A 1 104 ? -18.206 0.040 -13.671 1.00 46.22 104 GLY A O 1
ATOM 789 N N . SER A 1 105 ? -19.667 -1.621 -13.213 1.00 44.88 105 SER A N 1
ATOM 790 C CA . SER A 1 105 ? -20.897 -0.983 -13.635 1.00 44.88 105 SER A CA 1
ATOM 791 C C . SER A 1 105 ? -20.879 0.523 -13.384 1.00 44.88 105 SER A C 1
ATOM 793 O O . SER A 1 105 ? -20.409 1.001 -12.346 1.00 44.88 105 SER A O 1
ATOM 795 N N . ARG A 1 106 ? -21.581 1.251 -14.252 1.00 41.56 106 ARG A N 1
ATOM 796 C CA . ARG A 1 106 ? -22.534 2.261 -13.794 1.00 41.56 106 ARG A CA 1
ATOM 797 C C . ARG A 1 106 ? -23.388 1.627 -12.687 1.00 41.56 106 ARG A C 1
ATOM 799 O O . ARG A 1 106 ? -24.528 1.239 -12.892 1.00 41.56 106 ARG A O 1
ATOM 806 N N . VAL A 1 107 ? -22.811 1.479 -11.500 1.00 46.84 107 VAL A N 1
ATOM 807 C CA . VAL A 1 107 ? -23.506 1.644 -10.254 1.00 46.84 107 VAL A CA 1
ATOM 808 C C . VAL A 1 107 ? -23.985 3.066 -10.432 1.00 46.84 107 VAL A C 1
ATOM 810 O O . VAL A 1 107 ? -23.218 4.016 -10.259 1.00 46.84 107 VAL A O 1
ATOM 813 N N . GLU A 1 108 ? -25.220 3.210 -10.928 1.00 41.47 108 GLU A N 1
ATOM 814 C CA . GLU A 1 108 ? -26.052 4.325 -10.519 1.00 41.47 108 GLU A CA 1
ATOM 815 C C . GLU A 1 108 ? -25.627 4.606 -9.100 1.00 41.47 108 GLU A C 1
ATOM 817 O O . GLU A 1 108 ? -25.732 3.713 -8.261 1.00 41.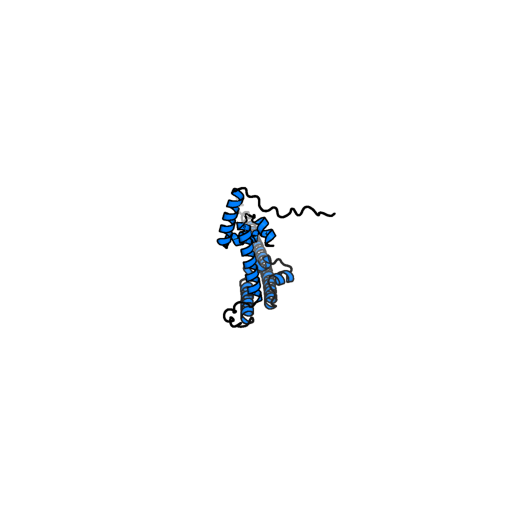47 108 GLU A O 1
ATOM 822 N N . ARG A 1 109 ? -24.989 5.755 -8.875 1.00 43.34 109 ARG A N 1
ATOM 823 C CA . ARG A 1 109 ? -24.645 6.195 -7.536 1.00 43.34 109 ARG A CA 1
ATOM 824 C C . ARG A 1 109 ? -25.967 6.037 -6.791 1.00 43.34 109 ARG A C 1
ATOM 826 O O . ARG A 1 109 ? -26.878 6.801 -7.120 1.00 43.34 109 ARG A O 1
ATOM 833 N N . PRO A 1 110 ? -26.140 5.011 -5.929 1.00 47.16 110 PRO A N 1
ATOM 834 C CA . PRO A 1 110 ? -27.441 4.789 -5.337 1.00 47.16 110 PRO A CA 1
ATOM 835 C C . PRO A 1 110 ? -27.748 6.108 -4.639 1.00 47.16 110 PRO A C 1
ATOM 837 O O . PRO A 1 110 ? -26.804 6.683 -4.065 1.00 47.16 110 PRO A O 1
ATOM 840 N N . PRO A 1 111 ? -28.974 6.656 -4.762 1.00 45.53 111 PRO A N 1
ATOM 841 C CA . PRO A 1 111 ? -29.321 7.880 -4.049 1.00 45.53 111 PRO A CA 1
ATOM 842 C C . PRO A 1 111 ? -28.806 7.683 -2.635 1.00 45.53 111 PRO A C 1
ATOM 844 O O . PRO A 1 111 ? -29.100 6.630 -2.066 1.00 45.53 111 PRO A O 1
ATOM 847 N N . ARG A 1 112 ? -27.891 8.577 -2.205 1.00 49.81 112 ARG A N 1
ATOM 848 C CA . ARG A 1 112 ? -27.091 8.496 -0.967 1.00 49.81 112 ARG A CA 1
ATOM 849 C C . ARG A 1 112 ? -27.652 7.405 -0.070 1.00 49.81 112 ARG A C 1
ATOM 851 O O . ARG A 1 112 ? -28.718 7.659 0.486 1.00 49.81 112 ARG A O 1
ATOM 858 N N . ARG A 1 113 ? -27.019 6.214 -0.033 1.00 49.34 113 ARG A N 1
ATOM 859 C CA . ARG A 1 113 ? -27.524 5.048 0.721 1.00 49.34 113 ARG A CA 1
ATOM 860 C C . ARG A 1 113 ? -28.235 5.565 1.964 1.00 49.34 113 ARG A C 1
ATOM 862 O O . ARG A 1 113 ? -27.579 6.186 2.804 1.00 49.34 113 ARG A O 1
ATOM 869 N N . ALA A 1 114 ? -29.556 5.378 2.011 1.00 58.16 114 ALA A N 1
ATOM 870 C CA . ALA A 1 114 ? -30.344 5.675 3.193 1.00 58.16 114 ALA A CA 1
ATOM 871 C C . ALA A 1 114 ? -29.592 5.105 4.406 1.00 58.16 114 ALA A C 1
ATOM 873 O O . ALA A 1 114 ? -28.968 4.043 4.254 1.00 58.16 114 ALA A O 1
ATOM 874 N N . PRO A 1 115 ? -29.562 5.818 5.548 1.00 54.59 115 PRO A N 1
ATOM 875 C CA . PRO A 1 115 ? -28.799 5.396 6.710 1.00 54.59 115 PRO A CA 1
ATOM 876 C C . PRO A 1 115 ? -29.066 3.914 6.961 1.00 54.59 115 PRO A C 1
ATOM 878 O O . PRO A 1 115 ? -30.197 3.465 7.121 1.00 54.59 115 PRO A O 1
ATOM 881 N N . SER A 1 116 ? -27.978 3.165 6.835 1.00 52.06 116 SER A N 1
ATOM 882 C CA . SER A 1 116 ? -27.838 1.741 7.092 1.00 52.06 116 SER A CA 1
ATOM 883 C C . SER A 1 116 ? -28.727 1.291 8.247 1.00 52.06 116 SER A C 1
ATOM 885 O O . SER A 1 116 ? -28.631 1.874 9.320 1.00 52.06 116 SER A O 1
ATOM 887 N N . GLY A 1 117 ? -29.533 0.251 8.017 1.00 57.91 117 GLY A N 1
ATOM 888 C CA . GLY A 1 117 ? -30.538 -0.248 8.956 1.00 57.91 117 GLY A CA 1
ATOM 889 C C . GLY A 1 117 ? -30.015 -0.723 10.329 1.00 57.91 117 GLY A C 1
ATOM 890 O O . GLY A 1 117 ? -28.862 -0.485 10.691 1.00 57.91 117 GLY A O 1
ATOM 891 N N . PRO A 1 118 ? -30.827 -1.485 11.089 1.00 57.16 118 PRO A N 1
ATOM 892 C CA . PRO A 1 118 ? -30.798 -1.581 12.561 1.00 57.16 118 PRO A CA 1
ATOM 893 C C . PRO A 1 118 ? -29.474 -2.025 13.208 1.00 57.16 118 PRO A C 1
ATOM 895 O O . PRO A 1 118 ? -29.319 -1.955 14.424 1.00 57.16 118 PRO A O 1
ATOM 898 N N . LYS A 1 119 ? -28.496 -2.497 12.431 1.00 57.16 119 LYS A N 1
ATOM 899 C CA . LYS A 1 119 ? -27.158 -2.851 12.919 1.00 57.16 119 LYS A CA 1
ATOM 900 C C . LYS A 1 119 ? -26.275 -1.627 13.195 1.00 57.16 119 LYS A C 1
ATOM 902 O O . LYS A 1 119 ? -25.497 -1.676 14.141 1.00 57.16 119 LYS A O 1
ATOM 907 N N . VAL A 1 120 ? -26.386 -0.542 12.424 1.00 61.09 120 VAL A N 1
ATOM 908 C CA . VAL A 1 120 ? -25.550 0.660 12.637 1.00 61.09 120 VAL A CA 1
ATOM 909 C C . VAL A 1 120 ? -26.092 1.524 13.772 1.00 61.09 120 VAL A C 1
ATOM 911 O O . VAL A 1 120 ? -25.306 2.037 14.569 1.00 61.09 120 VAL A O 1
ATOM 914 N N . ASP A 1 121 ? -27.413 1.572 13.933 1.00 68.44 121 ASP A N 1
ATOM 915 C CA . ASP A 1 121 ? -28.050 2.235 15.075 1.00 68.44 121 ASP A CA 1
ATOM 916 C C . ASP A 1 121 ? -27.698 1.544 16.395 1.00 68.44 121 ASP A C 1
ATOM 918 O O . ASP A 1 121 ? -27.401 2.215 17.378 1.00 68.44 121 ASP A O 1
ATOM 922 N N . ARG A 1 122 ? -27.605 0.206 16.413 1.00 69.06 122 ARG A N 1
ATOM 923 C CA . ARG A 1 122 ? -27.149 -0.546 17.597 1.00 69.06 122 ARG A CA 1
ATOM 924 C C . ARG A 1 122 ? -25.713 -0.214 17.994 1.00 69.06 122 ARG A C 1
ATOM 926 O O . ARG A 1 122 ? -25.442 -0.039 19.177 1.00 69.06 122 ARG A O 1
ATOM 933 N N . VAL A 1 123 ? -24.794 -0.115 17.031 1.00 76.19 123 VAL A N 1
ATOM 934 C CA . VAL A 1 123 ? -23.391 0.241 17.318 1.00 76.19 123 VAL A CA 1
ATOM 935 C C . VAL A 1 123 ? -23.291 1.679 17.827 1.00 76.19 123 VAL A C 1
ATOM 937 O O . VAL A 1 123 ? -22.524 1.952 18.750 1.00 76.19 123 VAL A O 1
ATOM 940 N N . ARG A 1 124 ? -24.087 2.593 17.261 1.00 78.25 124 ARG A N 1
ATOM 941 C CA . ARG A 1 124 ? -24.160 3.981 17.726 1.00 78.25 124 ARG A CA 1
ATOM 942 C C . ARG A 1 124 ? -24.735 4.071 19.141 1.00 78.25 124 ARG A C 1
ATOM 944 O O . ARG A 1 124 ? -24.089 4.670 19.992 1.00 78.25 124 ARG A O 1
ATOM 951 N N . ALA A 1 125 ? -25.859 3.412 19.408 1.00 80.00 125 ALA A N 1
ATOM 952 C CA . ALA A 1 125 ? -26.494 3.388 20.723 1.00 80.00 125 ALA A CA 1
ATOM 953 C C . ALA A 1 125 ? -25.577 2.779 21.796 1.00 80.00 125 ALA A C 1
ATOM 955 O O . ALA A 1 125 ? -25.460 3.323 22.890 1.00 80.00 125 ALA A O 1
ATOM 956 N N . LEU A 1 126 ? -24.861 1.694 21.473 1.00 80.81 126 LEU A N 1
ATOM 957 C CA . LEU A 1 126 ? -23.888 1.098 22.392 1.00 80.81 126 LEU A CA 1
ATOM 958 C C . LEU A 1 126 ? -22.736 2.065 22.689 1.00 80.81 126 LEU A C 1
ATOM 960 O O . LEU A 1 126 ? -22.338 2.221 23.841 1.00 80.81 126 LEU A O 1
ATOM 964 N N . ARG A 1 127 ? -22.220 2.754 21.663 1.00 86.88 127 ARG A N 1
ATOM 965 C CA . ARG A 1 127 ? -21.174 3.768 21.839 1.00 86.88 127 ARG A CA 1
ATOM 966 C C . ARG A 1 127 ? -21.659 4.929 22.706 1.00 86.88 127 ARG A C 1
ATOM 968 O O . 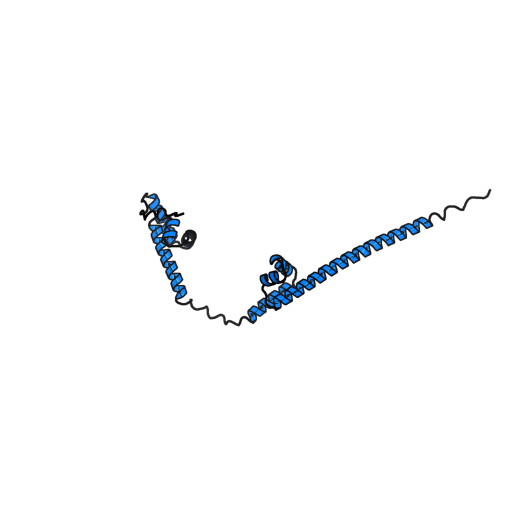ARG A 1 127 ? -20.917 5.364 23.581 1.00 86.88 127 ARG A O 1
ATOM 975 N N . GLU A 1 128 ? -22.870 5.423 22.476 1.00 86.81 128 GLU A N 1
ATOM 976 C CA . GLU A 1 128 ? -23.471 6.502 23.265 1.00 86.81 128 GLU A CA 1
ATOM 977 C C . GLU A 1 128 ? -23.666 6.080 24.725 1.00 86.81 128 GLU A C 1
ATOM 979 O O . GLU A 1 128 ? -23.275 6.824 25.622 1.00 86.81 128 GLU A O 1
ATOM 984 N N . ALA A 1 129 ? -24.146 4.859 24.977 1.00 87.81 129 ALA A N 1
ATOM 985 C CA . ALA A 1 129 ? -24.271 4.307 26.324 1.00 87.81 129 ALA A CA 1
ATOM 986 C C . ALA A 1 129 ? -22.912 4.204 27.040 1.00 87.81 129 ALA A C 1
ATOM 988 O O . ALA A 1 129 ? -22.775 4.651 28.179 1.00 87.81 129 ALA A O 1
ATOM 989 N N . CYS A 1 130 ? -21.879 3.693 26.360 1.00 88.62 130 CYS A N 1
ATOM 990 C CA . CYS A 1 130 ? -20.520 3.632 26.903 1.00 88.62 130 CYS A CA 1
ATOM 991 C C . CYS A 1 130 ? -19.948 5.024 27.210 1.00 88.62 130 CYS A C 1
ATOM 993 O O . CYS A 1 130 ? -19.240 5.197 28.201 1.00 88.62 130 CYS A O 1
ATOM 995 N N . GLN A 1 131 ? -20.244 6.021 26.375 1.00 90.25 131 GLN A N 1
ATOM 996 C CA . GLN A 1 131 ? -19.797 7.396 26.592 1.00 90.25 131 GLN A CA 1
ATOM 997 C C . GLN A 1 131 ? -20.523 8.053 27.771 1.00 90.25 131 GLN A C 1
ATOM 999 O O . GLN A 1 131 ? -19.872 8.697 28.589 1.00 90.25 131 GLN A O 1
ATOM 1004 N N . SER A 1 132 ? -21.832 7.846 27.911 1.00 88.62 132 SER A N 1
ATOM 1005 C CA . SER A 1 132 ? -22.598 8.337 29.063 1.00 88.62 132 SER A CA 1
ATOM 1006 C C . SER A 1 132 ? -22.112 7.716 30.375 1.00 88.62 132 SER A C 1
ATOM 1008 O O . SER A 1 132 ? -21.881 8.441 31.341 1.00 88.62 132 SER A O 1
ATOM 1010 N N . ALA A 1 133 ? -21.854 6.404 30.389 1.00 88.81 133 ALA A N 1
ATOM 1011 C CA . ALA A 1 133 ? -21.268 5.725 31.545 1.00 88.81 133 ALA A CA 1
ATOM 1012 C C . ALA A 1 133 ? -19.859 6.256 31.866 1.00 88.81 133 ALA A C 1
ATOM 1014 O O . ALA A 1 133 ? -19.526 6.495 33.025 1.00 88.81 133 ALA A O 1
ATOM 1015 N N . ALA A 1 134 ? -19.033 6.509 30.843 1.00 89.06 134 ALA A N 1
ATOM 1016 C CA . ALA A 1 134 ? -17.719 7.116 31.036 1.00 89.06 134 ALA A CA 1
ATOM 1017 C C . ALA A 1 134 ? -17.811 8.515 31.668 1.00 89.06 134 ALA A C 1
ATOM 1019 O O . ALA A 1 134 ? -17.011 8.830 32.548 1.00 89.06 134 ALA A O 1
ATOM 1020 N N . ALA A 1 135 ? -18.785 9.334 31.258 1.00 89.06 135 ALA A N 1
ATOM 1021 C CA . ALA A 1 135 ? -19.013 10.659 31.834 1.00 89.06 135 ALA A CA 1
ATOM 1022 C C . ALA A 1 135 ? -19.372 10.578 33.319 1.00 89.06 135 ALA A C 1
ATOM 1024 O O . ALA A 1 135 ? -18.855 11.350 34.120 1.00 89.06 135 ALA A O 1
ATOM 1025 N N . GLU A 1 136 ? -20.235 9.636 33.693 1.00 90.38 136 GLU A N 1
ATOM 1026 C CA . GLU A 1 136 ? -20.631 9.431 35.084 1.00 90.38 136 GLU A CA 1
ATOM 1027 C C . GLU A 1 136 ? -19.440 9.020 35.956 1.00 90.38 136 GLU A C 1
ATOM 1029 O O . GLU A 1 136 ? -19.193 9.642 36.987 1.00 90.38 136 GLU A O 1
ATOM 1034 N N . PHE A 1 137 ? -18.635 8.053 35.507 1.00 90.19 137 PHE A N 1
ATOM 1035 C CA . PHE A 1 137 ? -17.433 7.635 36.232 1.00 90.19 137 PHE A CA 1
ATOM 1036 C C . PHE A 1 137 ? -16.401 8.759 36.363 1.00 90.19 137 PHE A C 1
ATOM 1038 O O . PHE A 1 137 ? -15.801 8.919 37.423 1.00 90.19 137 PHE A O 1
ATOM 1045 N N . LEU A 1 138 ? -16.214 9.570 35.317 1.00 88.69 138 LEU A N 1
ATOM 1046 C CA . LEU A 1 138 ? -15.338 10.740 35.391 1.00 88.69 138 LEU A CA 1
ATOM 1047 C C . LEU A 1 138 ? -15.864 11.768 36.401 1.00 88.69 138 LEU A C 1
ATOM 1049 O O . LEU A 1 138 ? -15.079 12.252 37.206 1.00 88.69 138 LEU A O 1
ATOM 1053 N N . ARG A 1 139 ? -17.180 12.032 36.443 1.00 86.69 139 ARG A N 1
ATOM 1054 C CA . ARG A 1 139 ? -17.786 12.907 37.467 1.00 86.69 139 ARG A CA 1
ATOM 1055 C C . ARG A 1 139 ? -17.631 12.360 38.883 1.00 86.69 139 ARG A C 1
ATOM 1057 O O . ARG A 1 139 ? -17.528 13.146 39.810 1.00 86.69 139 ARG A O 1
ATOM 1064 N N . GLN A 1 140 ? -17.597 11.040 39.048 1.00 84.25 140 GLN A N 1
ATOM 1065 C CA . GLN A 1 140 ? -17.323 10.376 40.328 1.00 84.25 140 GLN A CA 1
ATOM 1066 C C . GLN A 1 140 ? -15.835 10.427 40.731 1.00 84.25 140 GLN A C 1
ATOM 1068 O O . GLN A 1 140 ? -15.464 9.859 41.754 1.00 84.25 140 GLN A O 1
ATOM 1073 N N . GLY A 1 141 ? -14.973 11.075 39.937 1.00 85.88 141 GLY A N 1
ATOM 1074 C CA . GLY A 1 141 ? -13.547 11.218 40.236 1.00 85.88 141 GLY A CA 1
ATOM 1075 C C . GLY A 1 141 ? -12.686 10.036 39.795 1.00 85.88 141 GLY A C 1
ATOM 1076 O O . GLY A 1 141 ? -11.509 9.979 40.140 1.00 85.88 141 GLY A O 1
ATOM 1077 N N . LEU A 1 142 ? -13.221 9.084 39.018 1.00 86.06 142 LEU A N 1
ATOM 1078 C CA . LEU A 1 142 ? -12.399 7.983 38.516 1.00 86.06 142 LEU A CA 1
ATOM 1079 C C . LEU A 1 142 ? -11.387 8.491 37.489 1.00 86.06 142 LEU A C 1
ATOM 1081 O O . LEU A 1 142 ? -11.685 9.289 36.598 1.00 86.06 142 LEU A O 1
ATOM 1085 N N . THR A 1 143 ? -10.177 7.940 37.558 1.00 88.44 143 THR A N 1
ATOM 1086 C CA . THR A 1 143 ? -9.141 8.213 36.561 1.00 88.44 143 THR A CA 1
ATOM 1087 C C . THR A 1 143 ? -9.522 7.627 35.202 1.00 88.44 143 THR A C 1
ATOM 1089 O O . THR A 1 143 ? -10.196 6.599 35.106 1.00 88.44 143 THR A O 1
ATOM 1092 N N . ARG A 1 144 ? -8.994 8.209 34.118 1.00 89.19 144 ARG A N 1
ATOM 1093 C CA . ARG A 1 144 ? -9.224 7.728 32.740 1.00 89.19 144 ARG A CA 1
ATOM 1094 C C . ARG A 1 144 ? -8.966 6.224 32.580 1.00 89.19 144 ARG A C 1
ATOM 1096 O O . ARG A 1 144 ? -9.702 5.547 31.869 1.00 89.19 144 ARG A O 1
ATOM 1103 N N . ALA A 1 145 ? -7.940 5.694 33.252 1.00 88.19 145 ALA A N 1
ATOM 1104 C CA . ALA A 1 145 ? -7.592 4.275 33.207 1.00 88.19 145 ALA A CA 1
ATOM 1105 C C . ALA A 1 145 ? -8.613 3.387 33.939 1.00 88.19 145 ALA A 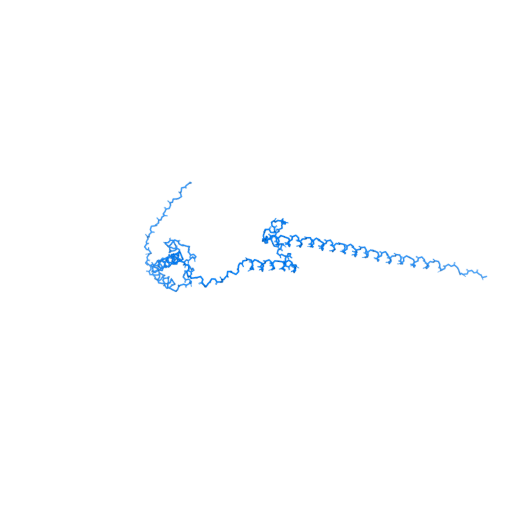C 1
ATOM 1107 O O . ALA A 1 145 ? -8.933 2.299 33.460 1.00 88.19 145 ALA A O 1
ATOM 1108 N N . GLN A 1 146 ? -9.146 3.840 35.075 1.00 87.19 146 GLN A N 1
ATOM 1109 C CA . GLN A 1 146 ? -10.197 3.129 35.809 1.00 87.19 146 GLN A CA 1
ATOM 1110 C C . GLN A 1 146 ? -11.523 3.171 35.047 1.00 87.19 146 GLN A C 1
ATOM 1112 O O . GLN A 1 146 ? -12.157 2.131 34.874 1.00 87.19 146 GLN A O 1
ATOM 1117 N N . THR A 1 147 ? -11.893 4.336 34.512 1.00 90.12 147 THR A N 1
ATOM 1118 C CA . THR A 1 147 ? -13.073 4.507 33.656 1.00 90.12 147 THR A CA 1
ATOM 1119 C C . THR A 1 147 ? -13.004 3.600 32.430 1.00 90.12 147 THR A C 1
ATOM 1121 O O . THR A 1 147 ? -13.964 2.896 32.127 1.00 90.12 147 THR A O 1
ATOM 1124 N N . ALA A 1 148 ? -11.844 3.527 31.769 1.00 89.75 148 ALA A N 1
ATOM 1125 C CA . ALA A 1 148 ? -11.620 2.629 30.639 1.00 89.75 148 ALA A CA 1
ATOM 1126 C C . ALA A 1 148 ? -11.882 1.155 31.004 1.00 89.75 148 ALA A C 1
ATOM 1128 O O . ALA A 1 148 ? -12.598 0.460 30.284 1.00 89.75 148 ALA A O 1
ATOM 1129 N N . ARG A 1 149 ? -11.384 0.698 32.163 1.00 90.81 149 ARG A N 1
ATOM 1130 C CA . ARG A 1 149 ? -11.625 -0.669 32.662 1.00 90.81 149 ARG A CA 1
ATOM 1131 C C . ARG A 1 149 ? -13.099 -0.937 32.961 1.00 90.81 149 ARG A C 1
ATOM 1133 O O . ARG A 1 149 ? -13.576 -2.022 32.659 1.00 90.81 149 ARG A O 1
ATOM 1140 N N . ARG A 1 150 ? -13.817 0.034 33.534 1.00 89.00 150 ARG A N 1
ATOM 1141 C CA . ARG A 1 150 ? -15.244 -0.101 33.882 1.00 89.00 150 ARG A CA 1
ATOM 1142 C C . ARG A 1 150 ? -16.150 -0.140 32.655 1.00 89.00 150 ARG A C 1
ATOM 1144 O O . ARG A 1 150 ? -17.123 -0.883 32.647 1.00 89.00 150 ARG A O 1
ATOM 1151 N N . VAL A 1 151 ? -15.814 0.632 31.626 1.00 90.25 151 VAL A N 1
ATOM 1152 C CA . VAL A 1 151 ? -16.582 0.710 30.374 1.00 90.25 151 VAL A CA 1
ATOM 1153 C C . VAL A 1 151 ? -16.173 -0.390 29.379 1.00 90.25 151 VAL A C 1
ATOM 1155 O O . VAL A 1 151 ? -16.887 -0.641 28.413 1.00 90.25 151 VAL A O 1
ATOM 1158 N N . GLY A 1 152 ? -15.049 -1.077 29.611 1.00 90.81 152 GLY A N 1
ATOM 1159 C CA . GLY A 1 152 ? -14.560 -2.150 28.739 1.00 90.81 152 GLY A CA 1
ATOM 1160 C C . GLY A 1 152 ? -13.880 -1.640 27.466 1.00 90.81 152 GLY A C 1
ATOM 1161 O O . GLY A 1 152 ? -13.921 -2.298 26.430 1.00 90.81 152 GLY A O 1
ATOM 1162 N N . VAL A 1 153 ? -13.264 -0.456 27.522 1.00 92.12 153 VAL A N 1
ATOM 1163 C CA . VAL A 1 153 ? -12.573 0.177 26.387 1.00 92.12 153 VAL A CA 1
ATOM 1164 C C . VAL A 1 153 ? -11.115 0.476 26.722 1.00 92.12 153 VAL A C 1
ATOM 1166 O O . VAL A 1 153 ? -10.685 0.388 27.870 1.00 92.12 153 VAL A O 1
ATOM 1169 N N . THR A 1 154 ? -10.322 0.844 25.715 1.00 93.44 154 THR A N 1
ATOM 1170 C CA . THR A 1 154 ? -8.922 1.222 25.948 1.00 93.44 154 THR A CA 1
ATOM 1171 C C . THR A 1 154 ? -8.819 2.635 26.540 1.00 93.44 154 THR A C 1
ATOM 1173 O O . THR A 1 154 ? -9.634 3.501 26.204 1.00 93.44 154 THR A O 1
ATOM 1176 N N . PRO A 1 155 ? -7.791 2.939 27.357 1.00 88.69 155 PRO A N 1
ATOM 1177 C CA . PRO A 1 155 ? -7.561 4.302 27.844 1.00 88.69 155 PRO A CA 1
ATOM 1178 C C . PRO A 1 155 ? -7.402 5.331 26.715 1.00 88.69 155 PRO A C 1
ATOM 1180 O O . PRO A 1 155 ? -7.868 6.461 26.839 1.00 88.69 155 PRO A O 1
ATOM 1183 N N . GLY A 1 156 ? -6.814 4.931 25.580 1.00 91.88 156 GLY A N 1
ATOM 1184 C CA . GLY A 1 156 ? -6.705 5.782 24.391 1.00 91.88 156 GLY A CA 1
ATOM 1185 C C . GLY A 1 156 ? -8.066 6.155 23.797 1.00 91.88 156 GLY A C 1
ATOM 1186 O O . GLY A 1 156 ? -8.261 7.291 23.369 1.00 91.88 156 GLY A O 1
ATOM 1187 N N . THR A 1 157 ? -9.038 5.238 23.839 1.00 92.56 157 THR A N 1
ATOM 1188 C CA . THR A 1 157 ? -10.425 5.505 23.429 1.00 92.56 157 THR A CA 1
ATOM 1189 C C . THR A 1 157 ? -11.075 6.569 24.317 1.00 92.56 157 THR A C 1
ATOM 1191 O O . THR A 1 157 ? -11.716 7.475 23.793 1.00 92.56 157 THR A O 1
ATOM 1194 N N . ILE A 1 158 ? -10.856 6.513 25.637 1.00 91.75 158 ILE A N 1
ATOM 1195 C CA . ILE A 1 158 ? -11.346 7.532 26.580 1.00 91.75 158 ILE A CA 1
ATOM 1196 C C . ILE A 1 158 ? -10.699 8.896 26.303 1.00 91.75 158 ILE A C 1
ATOM 1198 O O . ILE A 1 158 ? -11.411 9.890 26.192 1.00 91.75 158 ILE A O 1
ATOM 1202 N N . CYS A 1 159 ? -9.374 8.952 26.116 1.00 91.44 159 CYS A N 1
ATOM 1203 C CA . CYS A 1 159 ? -8.678 10.194 25.755 1.00 91.44 159 CYS A CA 1
ATOM 1204 C C . CYS A 1 159 ? -9.233 10.805 24.463 1.00 91.44 159 CYS A C 1
ATOM 1206 O O . CYS A 1 159 ? -9.469 12.010 24.399 1.00 91.44 159 CYS A O 1
ATOM 1208 N N . LYS A 1 160 ? -9.484 9.969 23.450 1.00 92.62 160 LYS A N 1
ATOM 1209 C CA . LYS A 1 160 ? -10.094 10.404 22.193 1.00 92.62 160 LYS A CA 1
ATOM 1210 C C . LYS A 1 160 ? -11.501 10.961 22.413 1.00 92.62 160 LYS A C 1
ATOM 1212 O O . LYS A 1 160 ? -11.815 12.017 21.879 1.00 92.62 160 LYS A O 1
ATOM 1217 N N . TRP A 1 161 ? -12.332 10.308 23.225 1.00 93.75 161 TRP A N 1
ATOM 1218 C CA . TRP A 1 161 ? -13.671 10.818 23.523 1.00 93.75 161 TRP A CA 1
ATOM 1219 C C . TRP A 1 161 ? -13.639 12.157 24.266 1.00 93.75 161 TRP A C 1
ATOM 1221 O O . TRP A 1 161 ? -14.390 13.046 23.895 1.00 93.75 161 TRP A O 1
ATOM 1231 N N . ILE A 1 162 ? -12.743 12.345 25.237 1.00 90.31 162 ILE A N 1
ATOM 1232 C CA . ILE A 1 162 ? -12.567 13.627 25.952 1.00 90.31 162 ILE A CA 1
ATOM 1233 C C . ILE A 1 162 ? -12.062 14.743 25.014 1.00 90.31 162 ILE A C 1
ATOM 1235 O O . ILE A 1 162 ? -12.363 15.925 25.200 1.00 90.31 162 ILE A O 1
ATOM 1239 N N . ALA A 1 163 ? -11.279 14.388 23.992 1.00 90.25 163 ALA A N 1
ATOM 1240 C CA . ALA A 1 163 ? -10.851 15.337 22.969 1.00 90.25 163 ALA A CA 1
ATOM 1241 C C . ALA A 1 163 ? -12.012 15.756 22.049 1.00 90.25 163 ALA A C 1
ATOM 1243 O O . ALA A 1 163 ? -12.093 16.924 21.681 1.00 90.25 163 ALA A O 1
ATOM 1244 N N . GLU A 1 164 ? -12.900 14.818 21.706 1.00 90.06 164 GLU A N 1
ATOM 1245 C CA . GLU A 1 164 ? -14.028 15.019 20.786 1.00 90.06 164 GLU A CA 1
ATOM 1246 C C . GLU A 1 164 ? -15.276 15.629 21.452 1.00 90.06 164 GLU A C 1
ATOM 1248 O O . GLU A 1 164 ? -16.081 16.257 20.767 1.00 90.06 164 GLU A O 1
ATOM 1253 N N . ARG A 1 165 ? -15.470 15.428 22.762 1.00 89.31 165 ARG A N 1
ATOM 1254 C CA . ARG A 1 165 ? -16.707 15.758 23.483 1.00 89.31 165 ARG A CA 1
ATOM 1255 C C . ARG A 1 165 ? -16.455 16.650 24.697 1.00 89.31 165 ARG A C 1
ATOM 1257 O O . ARG A 1 165 ? -15.755 16.259 25.632 1.00 89.31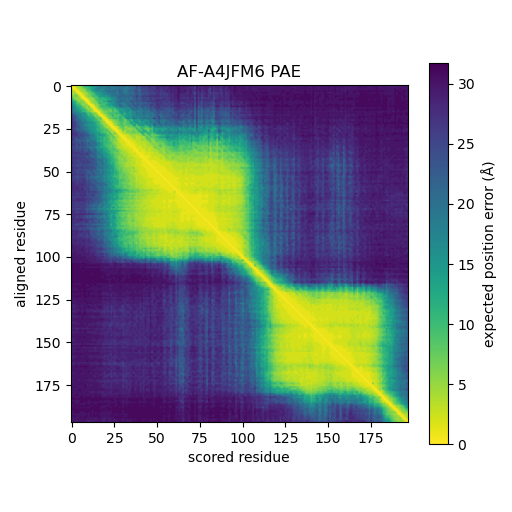 165 ARG A O 1
ATOM 1264 N N . GLN A 1 166 ? -17.092 17.822 24.701 1.00 85.81 166 GLN A N 1
ATOM 1265 C CA . GLN A 1 166 ? -16.966 18.811 25.775 1.00 85.81 166 GLN A CA 1
ATOM 1266 C C . GLN A 1 166 ? -17.541 18.306 27.107 1.00 85.81 166 GLN A C 1
ATOM 1268 O O . GLN A 1 166 ? -16.913 18.476 28.144 1.00 85.81 166 GLN A O 1
ATOM 1273 N N . ASP A 1 167 ? -18.660 17.582 27.081 1.00 86.75 167 ASP A N 1
ATOM 1274 C CA . ASP A 1 167 ? -19.321 17.065 28.285 1.00 86.75 167 ASP A CA 1
ATOM 1275 C C . ASP A 1 167 ? -18.455 16.064 29.072 1.00 86.75 167 ASP A C 1
ATOM 1277 O O . ASP A 1 167 ? -18.507 16.011 30.301 1.00 86.75 167 ASP A O 1
ATOM 1281 N N . LEU A 1 168 ? -17.610 15.299 28.375 1.00 85.81 168 LEU A N 1
ATOM 1282 C CA . LEU A 1 168 ? -16.645 14.387 28.997 1.00 85.81 168 LEU A CA 1
ATOM 1283 C C . LEU A 1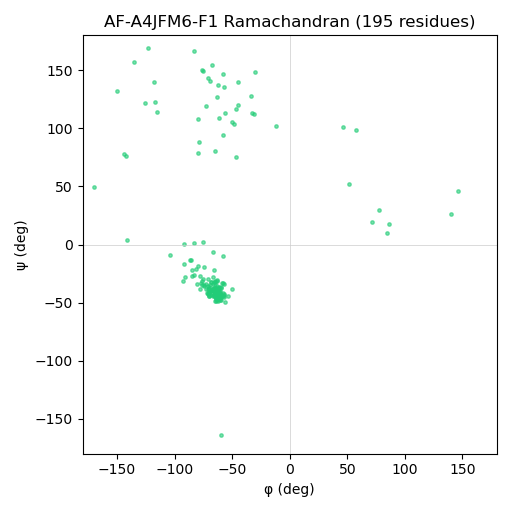 168 ? -15.437 15.120 29.580 1.00 85.81 168 LEU A C 1
ATOM 1285 O O . LEU A 1 168 ? -14.864 14.671 30.574 1.00 85.81 168 LEU A O 1
ATOM 1289 N N . ARG A 1 169 ? -15.049 16.243 28.975 1.00 87.94 169 ARG A N 1
ATOM 1290 C CA . ARG A 1 169 ? -13.987 17.105 29.493 1.00 87.94 169 ARG A CA 1
ATOM 1291 C C . ARG A 1 169 ? -14.438 17.811 30.766 1.00 87.94 169 ARG A C 1
ATOM 1293 O O . ARG A 1 169 ? -13.702 17.796 31.748 1.00 87.94 169 ARG A O 1
ATOM 1300 N N . ASP A 1 170 ? -15.656 18.339 30.772 1.00 87.31 170 ASP A N 1
ATOM 1301 C CA . ASP A 1 170 ? -16.248 18.980 31.947 1.00 87.31 170 ASP A CA 1
ATOM 1302 C C . ASP A 1 170 ? -16.412 17.968 33.093 1.00 87.31 170 ASP A C 1
ATOM 1304 O O . ASP A 1 170 ? -16.087 18.266 34.242 1.00 87.31 170 ASP A O 1
ATOM 1308 N N . ALA A 1 171 ? -16.814 16.730 32.774 1.00 86.56 171 ALA A N 1
ATOM 1309 C CA . ALA A 1 171 ? -16.868 15.627 33.730 1.00 86.56 171 ALA A CA 1
ATOM 1310 C C . ALA A 1 171 ? -15.496 15.273 34.330 1.00 86.56 171 ALA A C 1
ATOM 1312 O O . ALA A 1 171 ? -15.405 15.035 35.531 1.00 86.56 171 ALA A O 1
ATOM 1313 N N . GLU A 1 172 ? -14.426 15.250 33.526 1.00 86.12 172 GLU A N 1
ATOM 1314 C CA . GLU A 1 172 ? -13.069 15.008 34.032 1.00 86.12 172 GLU A CA 1
ATOM 1315 C C . GLU A 1 172 ? -12.599 16.137 34.957 1.00 86.12 172 GLU A C 1
ATOM 1317 O O . GLU A 1 172 ? -11.996 15.871 35.997 1.00 86.12 172 GLU A O 1
ATOM 1322 N N . ILE A 1 173 ? -12.867 17.393 34.590 1.00 85.25 173 ILE A N 1
ATOM 1323 C CA . ILE A 1 173 ? -12.502 18.556 35.407 1.00 85.25 173 ILE A CA 1
ATOM 1324 C C . ILE A 1 173 ? -13.239 18.503 36.752 1.00 85.25 173 ILE A C 1
ATOM 1326 O O . ILE A 1 173 ? -12.608 18.665 37.797 1.00 85.25 173 ILE A O 1
ATOM 1330 N N . ALA A 1 174 ? -14.540 18.197 36.737 1.00 82.25 174 ALA A N 1
ATOM 1331 C CA . ALA A 1 174 ? -15.336 18.014 37.949 1.00 82.25 174 ALA A CA 1
ATOM 1332 C C . ALA A 1 174 ? -14.805 16.865 38.825 1.00 82.25 174 ALA A C 1
ATOM 1334 O O . ALA A 1 174 ? -14.655 17.028 40.033 1.00 82.25 174 ALA A O 1
ATOM 1335 N N . GLY A 1 175 ? -14.443 15.731 38.219 1.00 78.00 175 GLY A N 1
ATOM 1336 C CA . GLY A 1 175 ? -13.846 14.602 38.931 1.00 78.00 175 GLY A CA 1
ATOM 1337 C C . GLY A 1 175 ? -12.506 14.927 39.589 1.00 78.00 175 GLY A C 1
ATOM 1338 O O . GLY A 1 175 ? -12.272 14.558 40.736 1.00 78.00 175 GLY A O 1
ATOM 1339 N N . ARG A 1 176 ? -11.629 15.668 38.899 1.00 79.00 176 ARG A N 1
ATOM 1340 C CA . ARG A 1 176 ? -10.344 16.114 39.468 1.00 79.00 176 ARG A CA 1
ATOM 1341 C C . ARG A 1 176 ? -10.516 17.092 40.628 1.00 79.00 176 ARG A C 1
ATOM 1343 O O . ARG A 1 176 ? -9.692 17.094 41.542 1.00 79.00 176 ARG A O 1
ATOM 1350 N N . ALA A 1 177 ? -11.566 17.911 40.605 1.00 75.88 177 ALA A N 1
ATOM 1351 C CA . ALA A 1 177 ? -11.894 18.780 41.730 1.00 75.88 177 ALA A CA 1
ATOM 1352 C C . ALA A 1 177 ? -12.276 17.969 42.984 1.00 75.88 177 ALA A C 1
ATOM 1354 O O . ALA A 1 177 ? -11.913 18.364 44.089 1.00 75.88 177 ALA A O 1
ATOM 1355 N N . LEU A 1 178 ? -12.930 16.812 42.818 1.00 69.56 178 LEU A N 1
ATOM 1356 C CA . LEU A 1 178 ? -13.255 15.896 43.921 1.00 69.56 178 LEU A CA 1
ATOM 1357 C C . LEU A 1 178 ? -12.028 15.139 44.452 1.00 69.56 178 LEU A C 1
ATOM 1359 O O . LEU A 1 178 ? -11.887 14.990 45.663 1.00 69.56 178 LEU A O 1
ATOM 1363 N N . ASP A 1 179 ? -11.114 14.722 43.572 1.00 64.56 179 ASP A N 1
ATOM 1364 C CA . ASP A 1 179 ? -9.835 14.102 43.963 1.00 64.56 179 ASP A CA 1
ATOM 1365 C C . ASP A 1 179 ? -8.960 15.089 44.762 1.00 64.56 179 ASP A C 1
ATOM 1367 O O . ASP A 1 179 ? -8.392 14.753 45.800 1.00 64.56 179 ASP A O 1
ATOM 1371 N N . SER A 1 180 ? -8.959 16.365 44.356 1.00 61.03 180 SER A N 1
ATOM 1372 C CA . SER A 1 180 ? -8.275 17.450 45.082 1.00 61.03 180 SER A CA 1
ATOM 1373 C C . SER A 1 180 ? -8.889 17.741 46.460 1.00 61.03 180 SER A C 1
ATOM 1375 O O . SER A 1 180 ? -8.211 18.293 47.323 1.00 61.03 180 SER A O 1
ATOM 1377 N N . ALA A 1 181 ? -10.152 17.360 46.685 1.00 60.50 181 ALA A N 1
ATOM 1378 C CA . ALA A 1 181 ? -10.835 17.482 47.973 1.00 60.50 181 ALA A CA 1
ATOM 1379 C C . ALA A 1 181 ? -10.533 16.314 48.937 1.00 60.50 181 ALA A C 1
ATOM 1381 O O . ALA A 1 181 ? -11.065 16.287 50.046 1.00 60.50 181 ALA A O 1
ATOM 1382 N N . GLY A 1 182 ? -9.689 15.352 48.539 1.00 56.50 182 GLY A N 1
ATOM 1383 C CA . GLY A 1 182 ? -9.262 14.244 49.394 1.00 56.50 182 GLY A CA 1
ATOM 1384 C C . GLY A 1 182 ? -10.350 13.205 49.668 1.00 56.50 182 GLY A C 1
ATOM 1385 O O . GLY A 1 182 ? -10.232 12.452 50.633 1.00 56.50 182 GLY A O 1
ATOM 1386 N N . VAL A 1 183 ? -11.407 13.150 48.848 1.00 57.56 183 VAL A N 1
ATOM 1387 C CA . VAL A 1 183 ? -12.430 12.100 48.939 1.00 57.56 183 VAL A CA 1
ATOM 1388 C C . VAL A 1 183 ? -11.873 10.850 48.256 1.00 57.56 183 VAL A C 1
ATOM 1390 O O . VAL A 1 183 ? -11.749 10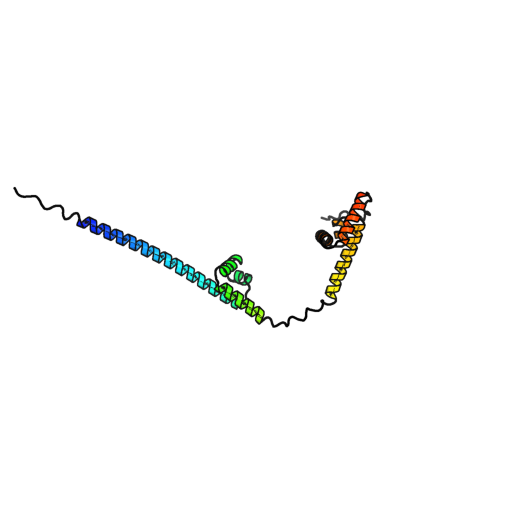.842 47.030 1.00 57.56 183 VAL A O 1
ATOM 1393 N N . PRO A 1 184 ? -11.506 9.792 49.003 1.00 55.50 184 PRO A N 1
ATOM 1394 C CA . PRO A 1 184 ? -10.978 8.590 48.383 1.00 55.50 184 PRO A CA 1
ATOM 1395 C C . PRO A 1 184 ? -12.057 7.977 47.477 1.00 55.50 184 PRO A C 1
ATOM 1397 O O . PRO A 1 184 ? -13.222 7.896 47.883 1.00 55.50 184 PRO A O 1
ATOM 1400 N N . PRO A 1 185 ? -11.700 7.523 46.262 1.00 56.19 185 PRO A N 1
ATOM 1401 C CA . PRO A 1 185 ? -12.653 6.844 45.398 1.00 56.19 185 PRO A CA 1
ATOM 1402 C C . PRO A 1 185 ? -13.216 5.619 46.132 1.00 56.19 185 PRO A C 1
ATOM 1404 O O . PRO A 1 185 ? -12.480 4.981 46.896 1.00 56.19 185 PRO A O 1
ATOM 1407 N N . PRO A 1 186 ? -14.491 5.244 45.907 1.00 53.66 186 PRO A N 1
ATOM 1408 C CA . PRO A 1 186 ? -15.059 4.056 46.525 1.00 53.66 186 PRO A CA 1
ATOM 1409 C C . PRO A 1 186 ? -14.187 2.857 46.149 1.00 53.66 186 PRO A C 1
ATOM 1411 O O . PRO A 1 186 ? -14.072 2.492 44.975 1.00 53.66 186 PRO A O 1
ATOM 1414 N N . LEU A 1 187 ? -13.520 2.288 47.157 1.00 52.19 187 LEU A N 1
ATOM 1415 C CA . LEU A 1 187 ? -12.599 1.163 47.040 1.00 52.19 187 LEU A CA 1
ATOM 1416 C C . LEU A 1 187 ? -13.365 -0.086 46.591 1.00 52.19 187 LEU A C 1
ATOM 1418 O O . LEU A 1 187 ? -13.725 -0.957 47.376 1.00 52.19 187 LEU A O 1
ATOM 1422 N N . GLY A 1 188 ? -13.620 -0.179 45.290 1.00 50.47 188 GLY A N 1
ATOM 1423 C CA . GLY A 1 188 ? -14.115 -1.378 44.638 1.00 50.47 188 GLY A CA 1
ATOM 1424 C C . GLY A 1 188 ? -12.969 -2.355 44.415 1.00 50.47 188 GLY A C 1
ATOM 1425 O O . GLY A 1 188 ? -12.336 -2.317 43.365 1.00 50.47 188 GLY A O 1
ATOM 1426 N N . THR A 1 189 ? -12.731 -3.198 45.421 1.00 48.22 189 THR A N 1
ATOM 1427 C CA . THR A 1 189 ? -12.108 -4.533 45.356 1.00 48.22 189 THR A CA 1
ATOM 1428 C C . THR A 1 189 ? -10.835 -4.668 44.518 1.00 48.22 189 THR A C 1
ATOM 1430 O O . THR A 1 189 ? -10.852 -4.877 43.305 1.00 48.22 189 THR A O 1
ATOM 1433 N N . SER A 1 190 ? -9.719 -4.677 45.242 1.00 44.06 190 SER A N 1
ATOM 1434 C CA . SER A 1 190 ? -8.475 -5.344 44.873 1.00 44.06 190 SER A CA 1
ATOM 1435 C C . SER A 1 190 ? -8.753 -6.788 44.419 1.00 44.06 190 SER A C 1
ATOM 1437 O O . SER A 1 190 ? -8.997 -7.668 45.241 1.00 44.06 190 SER A O 1
ATOM 1439 N N . ALA A 1 191 ? -8.725 -7.046 43.109 1.00 43.75 191 ALA A N 1
ATOM 1440 C CA . ALA A 1 191 ? -8.567 -8.398 42.578 1.00 43.75 191 ALA A CA 1
ATOM 1441 C C . ALA A 1 191 ? -7.078 -8.757 42.659 1.00 43.75 191 ALA A C 1
ATOM 1443 O O . ALA A 1 191 ? -6.313 -8.630 41.701 1.00 43.75 191 ALA A O 1
ATOM 1444 N N . SER A 1 192 ? -6.678 -9.121 43.874 1.00 44.56 192 SER A N 1
ATOM 1445 C CA . SER A 1 192 ? -5.401 -9.735 44.194 1.00 44.56 192 SER A CA 1
ATOM 1446 C C . SER A 1 192 ? -5.284 -11.096 43.503 1.00 44.56 192 SER A C 1
ATOM 1448 O O . SER A 1 192 ? -6.157 -11.946 43.642 1.00 44.56 192 SER A O 1
ATOM 1450 N N . GLY A 1 193 ? -4.186 -11.275 42.769 1.00 46.00 193 GLY A N 1
ATOM 1451 C CA . GLY A 1 193 ? -3.410 -12.513 42.729 1.00 46.00 193 GLY A CA 1
ATOM 1452 C C . GLY A 1 193 ? -4.104 -13.813 42.318 1.00 46.00 193 GLY A C 1
ATOM 1453 O O . GLY A 1 193 ? -4.575 -14.568 43.158 1.00 46.00 193 GLY A O 1
ATOM 1454 N N . ALA A 1 194 ? -3.943 -14.189 41.050 1.00 40.50 194 ALA A N 1
ATOM 1455 C CA . ALA A 1 194 ? -3.783 -15.596 40.688 1.00 40.50 194 ALA A CA 1
ATOM 1456 C C . ALA A 1 194 ? -2.802 -15.726 39.511 1.00 40.50 194 ALA A C 1
ATOM 1458 O O . ALA A 1 194 ? -3.191 -15.924 38.365 1.00 40.50 194 ALA A O 1
ATOM 1459 N N . ARG A 1 195 ? -1.499 -15.618 39.809 1.00 44.06 195 ARG A N 1
ATOM 1460 C CA . ARG A 1 195 ? -0.500 -16.414 39.085 1.00 44.06 195 ARG A CA 1
ATOM 1461 C C . ARG A 1 195 ? -0.653 -17.845 39.590 1.00 44.06 195 ARG A C 1
ATOM 1463 O O . ARG A 1 195 ? -0.447 -18.086 40.777 1.00 44.06 195 ARG A O 1
ATOM 1470 N N . ARG A 1 196 ? -0.984 -18.782 38.707 1.00 46.91 196 ARG A N 1
ATOM 1471 C CA . ARG A 1 196 ? -0.602 -20.183 38.879 1.00 46.91 196 ARG A CA 1
ATOM 1472 C C . ARG A 1 196 ? 0.313 -20.554 37.717 1.00 46.91 196 ARG A C 1
ATOM 1474 O O . ARG A 1 196 ? -0.038 -20.296 36.572 1.00 46.91 196 ARG A O 1
ATOM 1481 N N . LEU A 1 197 ? 1.493 -20.994 38.156 1.00 53.38 197 LEU A N 1
ATOM 1482 C CA . LEU A 1 197 ? 2.515 -21.865 37.573 1.00 53.38 197 LEU A CA 1
ATOM 1483 C C . LEU A 1 197 ? 2.304 -22.302 36.122 1.00 53.38 197 LEU A C 1
ATOM 1485 O O . LEU A 1 197 ? 1.261 -22.936 35.853 1.00 53.38 197 LEU A O 1
#

Mean predicted aligned error: 19.79 Å

Organism: Burkholderia vietnamiensis (strain G4 / LMG 22486) (NCBI:txid269482)